Protein AF-0000000084541492 (afdb_homodimer)

Nearest PDB structures (foldseek):
  7vwo-assembly3_I  TM=8.873E-01  e=3.972E-08  Mycobacterium tuberculosis H37Rv
  5k8j-assembly1_B  TM=8.447E-01  e=5.807E-06  Caulobacter vibrioides CB15
  5x3t-assembly1_H  TM=8.579E-01  e=5.807E-06  Mycobacterium tuberculosis H37Rv
  2fe1-assembly1_A-2  TM=6.991E-01  e=6.925E-06  Pyrobaculum aerophilum str. IM2
  5wzf-assembly1_A  TM=7.919E-01  e=4.023E-05  Mycobacterium tuberculosis H37Rv

Solvent-accessible surface area (backbone atoms only — not comparable to full-atom values): 15342 Å² total; per-residue (Å²): 110,39,31,36,54,34,40,68,34,56,52,29,52,69,31,82,86,43,90,55,12,62,47,32,43,52,29,52,50,52,48,57,69,69,68,33,55,45,27,37,40,61,67,36,55,52,53,37,44,18,40,43,25,13,46,51,97,69,76,24,67,48,39,50,42,68,56,42,51,53,51,52,52,51,48,57,71,75,29,48,71,47,76,66,52,60,65,29,57,62,43,23,55,52,47,33,56,76,67,56,45,47,16,79,52,48,58,57,44,42,52,51,18,43,26,59,75,72,68,36,44,32,32,39,27,86,61,41,74,81,47,63,85,43,85,81,47,41,63,36,41,39,75,61,65,77,102,111,38,31,35,51,33,42,69,35,54,52,28,51,71,32,82,87,43,90,54,12,64,47,32,44,52,30,51,51,51,49,57,69,69,68,31,55,43,26,37,41,61,66,35,54,53,54,36,44,19,40,43,24,14,46,53,95,70,76,25,66,48,40,49,40,68,55,43,51,54,50,51,51,51,47,56,71,75,28,49,70,46,76,66,50,61,63,29,56,61,43,23,54,50,48,33,58,75,68,57,45,48,17,78,51,49,59,58,43,41,52,50,19,43,27,60,73,71,69,35,44,32,32,41,27,87,62,40,74,81,47,62,85,43,85,81,47,44,63,36,42,38,76,61,65,76,103

pLDDT: mean 96.7, std 4.57, range [58.12, 98.88]

Foldseek 3Di:
DAEEEALVLLLLCVDPPDPCNVLSVVLLVLVLVVVHAYEYEVLSLVVNLCQQCPCVVVVHVNDDPVVSVVSSVVVVVRHPYDYDDPQLVVQLVVQCVVQVPDDPLSSVSSVVSVCVVVVHAEYEDCCQVSCVSPPRHHYDYSVRSVD/DAEEEALVLLLLCVDPPDPCNVLSVVLLVLVLVVVHAYEYEVLSLVVNLCQQCPCVVVVHVNDDPVVSVVSSVVVVVRHPYDYDDPQLVVQLVVQCVVQVDDDPLSSVSSVVSVCVVVVHAEYEDCCQVSCVSPPRHHYDYSVRSVD

Structure (mmCIF, N/CA/C/O backbone):
data_AF-0000000084541492-model_v1
#
loop_
_entity.id
_entity.type
_entity.pdbx_description
1 polymer 'PIN domain-containing protein'
#
loop_
_atom_site.group_PDB
_atom_site.id
_atom_site.type_symbol
_atom_site.label_atom_id
_atom_site.label_alt_id
_atom_site.label_comp_id
_atom_site.label_asym_id
_atom_site.label_entity_id
_atom_site.label_seq_id
_atom_site.pdbx_PDB_ins_code
_atom_site.Cartn_x
_atom_site.Cartn_y
_atom_site.Cartn_z
_atom_site.occupancy
_atom_site.B_iso_or_equiv
_atom_site.auth_seq_id
_atom_site.auth_comp_id
_atom_site.auth_asym_id
_atom_site.auth_atom_id
_atom_site.pdbx_PDB_model_num
ATOM 1 N N . MET A 1 1 ? 13.609 -23.672 -0.92 1 84.31 1 MET A N 1
ATOM 2 C CA . MET A 1 1 ? 13.695 -22.266 -1.308 1 84.31 1 MET A CA 1
ATOM 3 C C . MET A 1 1 ? 12.344 -21.578 -1.126 1 84.31 1 MET A C 1
ATOM 5 O O . MET A 1 1 ? 11.297 -22.188 -1.345 1 84.31 1 MET A O 1
ATOM 9 N N . SER A 1 2 ? 12.312 -20.375 -0.541 1 92.62 2 SER A N 1
ATOM 10 C CA . SER A 1 2 ? 11.07 -19.656 -0.26 1 92.62 2 SER A CA 1
ATOM 11 C C . SER A 1 2 ? 10.852 -18.516 -1.246 1 92.62 2 SER A C 1
ATOM 13 O O . SER A 1 2 ? 11.789 -17.781 -1.578 1 92.62 2 SER A O 1
ATOM 15 N N . PHE A 1 3 ? 9.625 -18.422 -1.768 1 96.88 3 PHE A N 1
ATOM 16 C CA . PHE A 1 3 ? 9.289 -17.438 -2.799 1 96.88 3 PHE A CA 1
ATOM 17 C C . PHE A 1 3 ? 8.18 -16.516 -2.324 1 96.88 3 PHE A C 1
ATOM 19 O O . PHE A 1 3 ? 7.223 -16.953 -1.684 1 96.88 3 PHE A O 1
ATOM 26 N N . LEU A 1 4 ? 8.352 -15.297 -2.572 1 98.75 4 LEU A N 1
ATOM 27 C CA . LEU A 1 4 ? 7.219 -14.375 -2.615 1 98.75 4 LEU A CA 1
ATOM 28 C C . LEU A 1 4 ? 6.652 -14.281 -4.027 1 98.75 4 LEU A C 1
ATOM 30 O O . LEU A 1 4 ? 7.406 -14.141 -4.996 1 98.75 4 LEU A O 1
ATOM 34 N N . ILE A 1 5 ? 5.359 -14.359 -4.156 1 98.75 5 ILE A N 1
ATOM 35 C CA . ILE A 1 5 ? 4.707 -14.227 -5.453 1 98.75 5 ILE A CA 1
ATOM 36 C C . ILE A 1 5 ? 4.316 -12.773 -5.688 1 98.75 5 ILE A C 1
ATOM 38 O O . ILE A 1 5 ? 3.584 -12.18 -4.891 1 98.75 5 ILE A O 1
ATOM 42 N N . ASP A 1 6 ? 4.801 -12.203 -6.719 1 98.75 6 ASP A N 1
ATOM 43 C CA . ASP A 1 6 ? 4.492 -10.82 -7.07 1 98.75 6 ASP A CA 1
ATOM 44 C C . ASP A 1 6 ? 3.041 -10.688 -7.531 1 98.75 6 ASP A C 1
ATOM 46 O O . ASP A 1 6 ? 2.451 -11.641 -8.039 1 98.75 6 ASP A O 1
ATOM 50 N N . THR A 1 7 ? 2.525 -9.516 -7.406 1 98.75 7 THR A N 1
ATOM 51 C CA . THR A 1 7 ? 1.129 -9.25 -7.734 1 98.75 7 THR A CA 1
ATOM 52 C C . THR A 1 7 ? 0.868 -9.492 -9.219 1 98.75 7 THR A C 1
ATOM 54 O O . THR A 1 7 ? -0.2 -9.984 -9.594 1 98.75 7 THR A O 1
ATOM 57 N N . ASN A 1 8 ? 1.837 -9.148 -10.07 1 98.25 8 ASN A N 1
ATOM 58 C CA . ASN A 1 8 ? 1.623 -9.352 -11.5 1 98.25 8 ASN A CA 1
ATOM 59 C C . ASN A 1 8 ? 1.445 -10.828 -11.836 1 98.25 8 ASN A C 1
ATOM 61 O O . ASN A 1 8 ? 0.698 -11.18 -12.75 1 98.25 8 ASN A O 1
ATOM 65 N N . ILE A 1 9 ? 2.096 -11.766 -11.117 1 98.62 9 ILE A N 1
ATOM 66 C CA . ILE A 1 9 ? 1.916 -13.195 -11.305 1 98.62 9 ILE A CA 1
ATOM 67 C C . ILE A 1 9 ? 0.493 -13.594 -10.922 1 98.62 9 ILE A C 1
ATOM 69 O O . ILE A 1 9 ? -0.159 -14.359 -11.633 1 98.62 9 ILE A O 1
ATOM 73 N N . LEU A 1 10 ? 0.013 -13.078 -9.805 1 98.75 10 LEU A N 1
ATOM 74 C CA . LEU A 1 10 ? -1.341 -13.367 -9.344 1 98.75 10 LEU A CA 1
ATOM 75 C C . LEU A 1 10 ? -2.373 -12.906 -10.367 1 98.75 10 LEU A C 1
ATOM 77 O O . LEU A 1 10 ? -3.314 -13.641 -10.68 1 98.75 10 LEU A O 1
ATOM 81 N N . LEU A 1 11 ? -2.184 -11.719 -10.906 1 98.62 11 LEU A N 1
ATOM 82 C CA . LEU A 1 11 ? -3.117 -11.148 -11.875 1 98.62 11 LEU A CA 1
ATOM 83 C C . LEU A 1 11 ? -3.131 -11.969 -13.156 1 98.62 11 LEU A C 1
ATOM 85 O O . LEU A 1 11 ? -4.199 -12.258 -13.703 1 98.62 11 LEU A O 1
ATOM 89 N N . ARG A 1 12 ? -1.965 -12.391 -13.602 1 98.19 12 ARG A N 1
ATOM 90 C CA . ARG A 1 12 ? -1.879 -13.172 -14.828 1 98.19 12 ARG A CA 1
ATOM 91 C C . ARG A 1 12 ? -2.436 -14.578 -14.617 1 98.19 12 ARG A C 1
ATOM 93 O O . ARG A 1 12 ? -3.016 -15.164 -15.539 1 98.19 12 ARG A O 1
ATOM 100 N N . SER A 1 13 ? -2.301 -15.078 -13.43 1 97.75 13 SER A N 1
ATOM 101 C CA . SER A 1 13 ? -2.83 -16.406 -13.125 1 97.75 13 SER A CA 1
ATOM 102 C C . SER A 1 13 ? -4.352 -16.375 -13.008 1 97.75 13 SER A C 1
ATOM 104 O O . SER A 1 13 ? -5 -17.422 -13.055 1 97.75 13 SER A O 1
ATOM 106 N N . ALA A 1 14 ? -4.93 -15.141 -12.859 1 96.62 14 ALA A N 1
ATOM 107 C CA . ALA A 1 14 ? -6.371 -14.992 -12.672 1 96.62 14 ALA A CA 1
ATOM 108 C C . ALA A 1 14 ? -7.055 -14.578 -13.969 1 96.62 14 ALA A C 1
ATOM 110 O O . ALA A 1 14 ? -8.281 -14.43 -14.016 1 96.62 14 ALA A O 1
ATOM 111 N N . ASP A 1 15 ? -6.324 -14.336 -14.977 1 96.12 15 ASP A N 1
ATOM 112 C CA . ASP A 1 15 ? -6.84 -13.906 -16.266 1 96.12 15 ASP A CA 1
ATOM 113 C C . ASP A 1 15 ? -6.484 -14.906 -17.359 1 96.12 15 ASP A C 1
ATOM 115 O O . ASP A 1 15 ? -5.52 -14.711 -18.109 1 96.12 15 ASP A O 1
ATOM 119 N N . ALA A 1 16 ? -7.289 -15.898 -17.609 1 94.88 16 ALA A N 1
ATOM 120 C CA . ALA A 1 16 ? -7.031 -17.016 -18.5 1 94.88 16 ALA A CA 1
ATOM 121 C C . ALA A 1 16 ? -6.848 -16.547 -19.938 1 94.88 16 ALA A C 1
ATOM 123 O O . ALA A 1 16 ? -6.25 -17.25 -20.766 1 94.88 16 ALA A O 1
ATOM 124 N N . ASN A 1 17 ? -7.324 -15.383 -20.266 1 94.75 17 ASN A N 1
ATOM 125 C CA . ASN A 1 17 ? -7.246 -14.883 -21.625 1 94.75 17 ASN A CA 1
ATOM 126 C C . ASN A 1 17 ? -5.938 -14.141 -21.891 1 94.75 17 ASN A C 1
ATOM 128 O O . ASN A 1 17 ? -5.633 -13.789 -23.031 1 94.75 17 ASN A O 1
ATOM 132 N N . HIS A 1 18 ? -5.223 -13.961 -20.875 1 95.75 18 HIS A N 1
ATOM 133 C CA . HIS A 1 18 ? -3.971 -13.227 -21.047 1 95.75 18 HIS A CA 1
ATOM 134 C C . HIS A 1 18 ? -2.871 -14.133 -21.594 1 95.75 18 HIS A C 1
ATOM 136 O O . HIS A 1 18 ? -2.781 -15.305 -21.203 1 95.75 18 HIS A O 1
ATOM 142 N N . SER A 1 19 ? -2.008 -13.609 -22.391 1 96.69 19 SER A N 1
ATOM 143 C CA . SER A 1 19 ? -0.957 -14.375 -23.047 1 96.69 19 SER A CA 1
ATOM 144 C C . SER A 1 19 ? 0.037 -14.93 -22.031 1 96.69 19 SER A C 1
ATOM 146 O O . SER A 1 19 ? 0.691 -15.945 -22.281 1 96.69 19 SER A O 1
ATOM 148 N N . MET A 1 20 ? 0.113 -14.305 -20.859 1 96.94 20 MET A N 1
ATOM 149 C CA . MET A 1 20 ? 1.093 -14.703 -19.859 1 96.94 20 MET A CA 1
ATOM 150 C C . MET A 1 20 ? 0.469 -15.641 -18.828 1 96.94 20 MET A C 1
ATOM 152 O O . MET A 1 20 ? 1.115 -16.016 -17.844 1 96.94 20 MET A O 1
ATOM 156 N N . TYR A 1 21 ? -0.758 -16.016 -19.047 1 97.94 21 TYR A N 1
ATOM 157 C CA . TYR A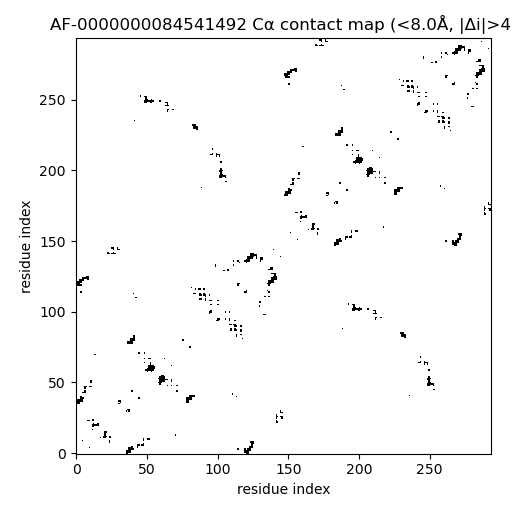 1 21 ? -1.49 -16.859 -18.125 1 97.94 21 TYR A CA 1
ATOM 158 C C . TYR A 1 21 ? -0.784 -18.203 -17.953 1 97.94 21 TYR A C 1
ATOM 160 O O . TYR A 1 21 ? -0.481 -18.609 -16.828 1 97.94 21 TYR A O 1
ATOM 168 N N . ALA A 1 22 ? -0.452 -18.844 -18.984 1 97.44 22 ALA A N 1
ATOM 169 C CA . ALA A 1 22 ? 0.126 -20.188 -18.953 1 97.44 22 ALA A CA 1
ATOM 170 C C . ALA A 1 22 ? 1.462 -20.188 -18.203 1 97.44 22 ALA A C 1
ATOM 172 O O . ALA A 1 22 ? 1.736 -21.078 -17.406 1 97.44 22 ALA A O 1
ATOM 173 N N . ASP A 1 23 ? 2.262 -19.203 -18.484 1 97.5 23 ASP A N 1
ATOM 174 C CA . ASP A 1 23 ? 3.559 -19.109 -17.828 1 97.5 23 ASP A CA 1
ATOM 175 C C . ASP A 1 23 ? 3.391 -18.891 -16.312 1 97.5 23 ASP A C 1
ATOM 177 O O . ASP A 1 23 ? 4.094 -19.5 -15.516 1 97.5 23 ASP A O 1
ATOM 181 N N . ALA A 1 24 ? 2.504 -18.016 -15.93 1 98.06 24 ALA A N 1
ATOM 182 C CA . ALA A 1 24 ? 2.262 -17.719 -14.523 1 98.06 24 ALA A CA 1
ATOM 183 C C . ALA A 1 24 ? 1.769 -18.953 -13.773 1 98.06 24 ALA A C 1
ATOM 185 O O . ALA A 1 24 ? 2.303 -19.312 -12.727 1 98.06 24 ALA A O 1
ATOM 186 N N . VAL A 1 25 ? 0.818 -19.641 -14.344 1 97.56 25 VAL A N 1
ATOM 187 C CA . VAL A 1 25 ? 0.196 -20.797 -13.711 1 97.56 25 VAL A CA 1
ATOM 188 C C . VAL A 1 25 ? 1.202 -21.938 -13.625 1 97.56 25 VAL A C 1
ATOM 190 O O . VAL A 1 25 ? 1.345 -22.578 -12.578 1 97.56 25 VAL A O 1
ATOM 193 N N . THR A 1 26 ? 1.877 -22.188 -14.695 1 97.38 26 THR A N 1
ATOM 194 C CA . THR A 1 26 ? 2.844 -23.281 -14.727 1 97.38 26 THR A CA 1
ATOM 195 C C . THR A 1 26 ? 3.943 -23.047 -13.695 1 97.38 26 THR A C 1
ATOM 197 O O . THR A 1 26 ? 4.273 -23.953 -12.922 1 97.38 26 THR A O 1
ATOM 200 N N . ALA A 1 27 ? 4.5 -21.859 -13.656 1 97.38 27 ALA A N 1
ATOM 201 C CA . ALA A 1 27 ? 5.582 -21.547 -12.719 1 97.38 27 ALA A CA 1
ATOM 202 C C . ALA A 1 27 ? 5.117 -21.703 -11.273 1 97.38 27 ALA A C 1
ATOM 204 O O . ALA A 1 27 ? 5.824 -22.281 -10.445 1 97.38 27 ALA A O 1
ATOM 205 N N . THR A 1 28 ? 3.945 -21.172 -10.969 1 96.88 28 THR A N 1
ATOM 206 C CA . THR A 1 28 ? 3.441 -21.266 -9.602 1 96.88 28 THR A CA 1
ATOM 207 C C . THR A 1 28 ? 3.18 -22.719 -9.219 1 96.88 28 THR A C 1
ATOM 209 O O . THR A 1 28 ? 3.477 -23.125 -8.094 1 96.88 28 THR A O 1
ATOM 212 N N . ASN A 1 29 ? 2.641 -23.5 -10.141 1 96.19 29 ASN A N 1
ATOM 213 C CA . ASN A 1 29 ? 2.395 -24.922 -9.875 1 96.19 29 ASN A CA 1
ATOM 214 C C . ASN A 1 29 ? 3.691 -25.672 -9.586 1 96.19 29 ASN A C 1
ATOM 216 O O . ASN A 1 29 ? 3.736 -26.516 -8.68 1 96.19 29 ASN A O 1
ATOM 220 N N . ILE A 1 30 ? 4.648 -25.375 -10.352 1 96.5 30 ILE A N 1
ATOM 221 C CA . ILE A 1 30 ? 5.941 -26.031 -10.156 1 96.5 30 ILE A CA 1
ATOM 222 C C . ILE A 1 30 ? 6.484 -25.688 -8.773 1 96.5 30 ILE A C 1
ATOM 224 O O . ILE A 1 30 ? 6.93 -26.578 -8.039 1 96.5 30 ILE A O 1
ATOM 228 N N . LEU A 1 31 ? 6.473 -24.422 -8.43 1 96.19 31 LEU A N 1
ATOM 229 C CA . LEU A 1 31 ? 6.988 -24 -7.137 1 96.19 31 LEU A CA 1
ATOM 230 C C . LEU A 1 31 ? 6.215 -24.656 -6 1 96.19 31 LEU A C 1
ATOM 232 O O . LEU A 1 31 ? 6.809 -25.109 -5.02 1 96.19 31 LEU A O 1
ATOM 236 N N . LEU A 1 32 ? 4.934 -24.688 -6.133 1 94.75 32 LEU A N 1
ATOM 237 C CA . LEU A 1 32 ? 4.086 -25.297 -5.113 1 94.75 32 LEU A CA 1
ATOM 238 C C . LEU A 1 32 ? 4.391 -26.781 -4.965 1 94.75 32 LEU A C 1
ATOM 240 O O . LEU A 1 32 ? 4.355 -27.328 -3.855 1 94.75 32 LEU A O 1
ATOM 244 N N . ALA A 1 33 ? 4.727 -27.422 -6.016 1 94.06 33 ALA A N 1
ATOM 245 C CA . ALA A 1 33 ? 5.008 -28.859 -6.016 1 94.06 33 ALA A CA 1
ATOM 246 C C . ALA A 1 33 ? 6.375 -29.141 -5.398 1 94.06 33 ALA A C 1
ATOM 248 O O . ALA A 1 33 ? 6.605 -30.234 -4.879 1 94.06 33 ALA A O 1
ATOM 249 N N . GLN A 1 34 ? 7.254 -28.25 -5.449 1 90.56 34 GLN A N 1
ATOM 250 C CA . GLN A 1 34 ? 8.617 -28.438 -4.953 1 90.56 34 GLN A CA 1
ATOM 251 C C . GLN A 1 34 ? 8.656 -28.375 -3.43 1 90.56 34 GLN A C 1
ATOM 253 O O . GLN A 1 34 ? 9.664 -28.75 -2.818 1 90.56 34 GLN A O 1
ATOM 258 N N . GLY A 1 35 ? 7.59 -28.047 -2.775 1 80.19 35 GLY A N 1
ATOM 259 C CA . GLY A 1 35 ? 7.473 -28.141 -1.328 1 80.19 35 GLY A CA 1
ATOM 260 C C . GLY A 1 35 ? 8 -26.906 -0.613 1 80.19 35 GLY A C 1
ATOM 261 O O . GLY A 1 35 ? 7.914 -26.812 0.613 1 80.19 35 GLY A O 1
ATOM 262 N N . GLY A 1 36 ? 8.656 -25.969 -1.267 1 80.12 36 GLY A N 1
ATOM 263 C CA . GLY A 1 36 ? 9.086 -24.766 -0.58 1 80.12 36 GLY A CA 1
ATOM 264 C C . GLY A 1 36 ? 7.941 -23.812 -0.29 1 80.12 36 GLY A C 1
ATOM 265 O O . GLY A 1 36 ? 6.824 -24.016 -0.764 1 80.12 36 GLY A O 1
ATOM 266 N N . ASP A 1 37 ? 8.18 -22.859 0.657 1 91.19 37 ASP A N 1
ATOM 267 C CA . ASP A 1 37 ? 7.168 -21.875 0.988 1 91.19 37 ASP A CA 1
ATOM 268 C C . ASP A 1 37 ? 6.93 -20.922 -0.183 1 91.19 37 ASP A C 1
ATOM 270 O O . ASP A 1 37 ? 7.855 -20.25 -0.64 1 91.19 37 ASP A O 1
ATOM 274 N N . VAL A 1 38 ? 5.766 -20.953 -0.703 1 97.5 38 VAL A N 1
ATOM 275 C CA . VAL A 1 38 ? 5.305 -20 -1.697 1 97.5 38 VAL A CA 1
ATOM 276 C C . VAL A 1 38 ? 4.328 -19.016 -1.052 1 97.5 38 VAL A C 1
ATOM 278 O O . VAL A 1 38 ? 3.219 -19.391 -0.672 1 97.5 38 VAL A O 1
ATOM 281 N N . CYS A 1 39 ? 4.797 -17.781 -0.931 1 98.62 39 CYS A N 1
ATOM 282 C CA . CYS A 1 39 ? 4.152 -16.875 0.015 1 98.62 39 CYS A CA 1
ATOM 283 C C . CYS A 1 39 ? 3.588 -15.656 -0.697 1 98.62 39 CYS A C 1
ATOM 285 O O . CYS A 1 39 ? 4.016 -15.328 -1.804 1 98.62 39 CYS A O 1
ATOM 287 N N . ILE A 1 40 ? 2.609 -15.078 -0.145 1 98.62 40 ILE A N 1
ATOM 288 C CA . ILE A 1 40 ? 2.102 -13.742 -0.426 1 98.62 40 ILE A CA 1
ATOM 289 C C . ILE A 1 40 ? 2.014 -12.938 0.871 1 98.62 40 ILE A C 1
ATOM 291 O O . ILE A 1 40 ? 2.09 -13.508 1.964 1 98.62 40 ILE A O 1
ATOM 295 N N . ILE A 1 41 ? 1.918 -11.695 0.758 1 98.5 41 ILE A N 1
ATOM 296 C CA . ILE A 1 41 ? 1.689 -10.805 1.892 1 98.5 41 ILE A CA 1
ATOM 297 C C . ILE A 1 41 ? 0.481 -9.914 1.613 1 98.5 41 ILE A C 1
ATOM 299 O O . ILE A 1 41 ? -0.003 -9.852 0.481 1 98.5 41 ILE A O 1
ATOM 303 N N . PRO A 1 42 ? -0.071 -9.203 2.574 1 98.56 42 PRO A N 1
ATOM 304 C CA . PRO A 1 42 ? -1.277 -8.391 2.395 1 98.56 42 PRO A CA 1
ATOM 305 C C . PRO A 1 42 ? -1.148 -7.395 1.249 1 98.56 42 PRO A C 1
ATOM 307 O O . PRO A 1 42 ? -2.109 -7.168 0.509 1 98.56 42 PRO A O 1
ATOM 310 N N . GLN A 1 43 ? 0.048 -6.848 1.048 1 98.5 43 GLN A N 1
ATOM 311 C CA . GLN A 1 43 ? 0.261 -5.891 -0.033 1 98.5 43 GLN A CA 1
ATOM 312 C C . GLN A 1 43 ? -0.107 -6.496 -1.384 1 98.5 43 GLN A C 1
ATOM 314 O O . GLN A 1 43 ? -0.712 -5.828 -2.225 1 98.5 43 GLN A O 1
ATOM 319 N N . ASN A 1 44 ? 0.245 -7.738 -1.631 1 98.75 44 ASN A N 1
ATOM 320 C CA . ASN A 1 44 ? -0.071 -8.406 -2.891 1 98.75 44 ASN A CA 1
ATOM 321 C C . ASN A 1 44 ? -1.576 -8.461 -3.131 1 98.75 44 ASN A C 1
ATOM 323 O O . ASN A 1 44 ? -2.043 -8.211 -4.242 1 98.75 44 ASN A O 1
ATOM 327 N N . LEU A 1 45 ? -2.305 -8.805 -2.051 1 98.75 45 LEU A N 1
ATOM 328 C CA . LEU A 1 45 ? -3.744 -9.008 -2.174 1 98.75 45 LEU A CA 1
ATOM 329 C C . LEU A 1 45 ? -4.465 -7.672 -2.348 1 98.75 45 LEU A C 1
ATOM 331 O O . LEU A 1 45 ? -5.453 -7.59 -3.078 1 98.75 45 LEU A O 1
ATOM 335 N N . ILE A 1 46 ? -3.953 -6.629 -1.729 1 98.81 46 ILE A N 1
ATOM 336 C CA . ILE A 1 46 ? -4.527 -5.297 -1.878 1 98.81 46 ILE A CA 1
ATOM 337 C C . ILE A 1 46 ? -4.293 -4.789 -3.299 1 98.81 46 ILE A C 1
ATOM 339 O O . ILE A 1 46 ? -5.219 -4.301 -3.951 1 98.81 46 ILE A O 1
ATOM 343 N N . GLU A 1 47 ? -3.076 -4.938 -3.768 1 98.69 47 GLU A N 1
ATOM 344 C CA . GLU A 1 47 ? -2.76 -4.555 -5.141 1 98.69 47 GLU A CA 1
ATOM 345 C C . GLU A 1 47 ? -3.559 -5.383 -6.141 1 98.69 47 GLU A C 1
ATOM 347 O O . GLU A 1 47 ? -4.02 -4.859 -7.156 1 98.69 47 GLU A O 1
ATOM 352 N N . PHE A 1 48 ? -3.693 -6.664 -5.875 1 98.88 48 PHE A N 1
ATOM 353 C CA . PHE A 1 48 ? -4.484 -7.551 -6.719 1 98.88 48 PHE A CA 1
ATOM 354 C C . PHE A 1 48 ? -5.93 -7.074 -6.801 1 98.88 48 PHE A C 1
ATOM 356 O O . PHE A 1 48 ? -6.488 -6.945 -7.891 1 98.88 48 PHE A O 1
ATOM 363 N N . TRP A 1 49 ? -6.531 -6.785 -5.633 1 98.88 49 TRP A N 1
ATOM 364 C CA . TRP A 1 49 ? -7.914 -6.316 -5.578 1 98.88 49 TRP A CA 1
ATOM 365 C C . TRP A 1 49 ? -8.094 -5.047 -6.406 1 98.88 49 TRP A C 1
ATOM 367 O O . TRP A 1 49 ? -9.07 -4.91 -7.141 1 98.88 49 TRP A O 1
ATOM 377 N N . ASN A 1 50 ? -7.141 -4.16 -6.297 1 98.81 50 ASN A N 1
ATOM 378 C CA . ASN A 1 50 ? -7.164 -2.904 -7.039 1 98.81 50 ASN A CA 1
ATOM 379 C C . ASN A 1 50 ? -7.27 -3.143 -8.547 1 98.81 50 ASN A C 1
ATOM 381 O O . ASN A 1 50 ? -8.242 -2.723 -9.18 1 98.81 50 ASN A O 1
ATOM 385 N N . VAL A 1 51 ? -6.348 -3.873 -9.062 1 98.62 51 VAL A N 1
ATOM 386 C CA . VAL A 1 51 ? -6.27 -4.059 -10.508 1 98.62 51 VAL A CA 1
ATOM 387 C C . VAL A 1 51 ? -7.398 -4.977 -10.969 1 98.62 51 VAL A C 1
ATOM 389 O O . VAL A 1 51 ? -7.992 -4.754 -12.031 1 98.62 51 VAL A O 1
ATOM 392 N N . TYR A 1 52 ? -7.691 -6.004 -10.203 1 98.69 52 TYR A N 1
ATOM 393 C CA . TYR A 1 52 ? -8.688 -7.016 -10.531 1 98.69 52 TYR A CA 1
ATOM 394 C C . TYR A 1 52 ? -10.07 -6.391 -10.672 1 98.69 52 TYR A C 1
ATOM 396 O O . TYR A 1 52 ? -10.867 -6.801 -11.516 1 98.69 52 TYR A O 1
ATOM 404 N N . THR A 1 53 ? -10.391 -5.324 -9.875 1 98.75 53 THR A N 1
ATOM 405 C CA . THR A 1 53 ? -11.719 -4.723 -9.867 1 98.75 53 THR A CA 1
ATOM 406 C C . THR A 1 53 ? -11.727 -3.416 -10.656 1 98.75 53 THR A C 1
ATOM 408 O O . THR A 1 53 ? -12.789 -2.867 -10.945 1 98.75 53 THR A O 1
ATOM 411 N N . ARG A 1 54 ? -10.539 -2.865 -10.898 1 98.38 54 ARG A N 1
ATOM 412 C CA . ARG A 1 54 ? -10.43 -1.647 -11.695 1 98.38 54 ARG A CA 1
ATOM 413 C C . ARG A 1 54 ? -11.055 -1.837 -13.078 1 98.38 54 ARG A C 1
ATOM 415 O O . ARG A 1 54 ? -10.867 -2.881 -13.711 1 98.38 54 ARG A O 1
ATOM 422 N N . PRO A 1 55 ? -11.773 -0.83 -13.555 1 96.88 55 PRO A N 1
ATOM 423 C CA . PRO A 1 55 ? -12.422 -0.965 -14.859 1 96.88 55 PRO A CA 1
ATOM 424 C C . PRO A 1 55 ? -11.43 -1.255 -15.984 1 96.88 55 PRO A C 1
ATOM 426 O O . PRO A 1 55 ? -10.305 -0.756 -15.961 1 96.88 55 PRO A O 1
ATOM 429 N N . VAL A 1 56 ? -11.875 -1.905 -16.953 1 95.19 56 VAL A N 1
ATOM 430 C CA . VAL A 1 56 ? -11.055 -2.305 -18.094 1 95.19 56 VAL A CA 1
ATOM 431 C C . VAL A 1 56 ? -10.523 -1.063 -18.812 1 95.19 56 VAL A C 1
ATOM 433 O O . VAL A 1 56 ? -9.359 -1.027 -19.219 1 95.19 56 VAL A O 1
ATOM 436 N N . ASP A 1 57 ? -11.305 -0.005 -18.984 1 95.81 57 ASP A N 1
ATOM 437 C CA . ASP A 1 57 ? -10.914 1.215 -19.688 1 95.81 57 ASP A CA 1
ATOM 438 C C . ASP A 1 57 ? -9.898 2.014 -18.875 1 95.81 57 ASP A C 1
ATOM 440 O O . ASP A 1 57 ? -9.336 2.992 -19.359 1 95.81 57 ASP A O 1
ATOM 444 N N . LYS A 1 58 ? -9.664 1.539 -17.625 1 95.69 58 LYS A N 1
ATOM 445 C CA . LYS A 1 58 ? -8.633 2.123 -16.781 1 95.69 58 LYS A CA 1
ATOM 446 C C . LYS A 1 58 ? -7.527 1.115 -16.484 1 95.69 58 LYS A C 1
ATOM 448 O O . LYS A 1 58 ? -6.984 1.081 -15.383 1 95.69 58 LYS A O 1
ATOM 453 N N . ASN A 1 59 ? -7.422 0.228 -17.344 1 93.88 59 ASN A N 1
ATOM 454 C CA . ASN A 1 59 ? -6.336 -0.744 -17.344 1 93.88 59 ASN A CA 1
ATOM 455 C C . ASN A 1 59 ? -6.512 -1.78 -16.234 1 93.88 59 ASN A C 1
ATOM 457 O O . ASN A 1 59 ? -5.531 -2.232 -15.641 1 93.88 59 ASN A O 1
ATOM 461 N N . GLY A 1 60 ? -7.754 -2.049 -15.914 1 97 60 GLY A N 1
ATOM 462 C CA . GLY A 1 60 ? -8.055 -3.119 -14.977 1 97 60 GLY A CA 1
ATOM 463 C C . GLY A 1 60 ? -8.703 -4.324 -15.625 1 97 60 GLY A C 1
ATOM 464 O O . GLY A 1 60 ? -8.633 -4.488 -16.844 1 97 60 GLY A O 1
ATOM 465 N N . LEU A 1 61 ? -9.188 -5.305 -14.781 1 97.5 61 LEU A N 1
ATOM 466 C CA . LEU A 1 61 ? -9.82 -6.516 -15.289 1 97.5 61 LEU A CA 1
ATOM 467 C C . LEU A 1 61 ? -11.344 -6.418 -15.188 1 97.5 61 LEU A C 1
ATOM 469 O O . LEU A 1 61 ? -12.055 -7.266 -15.727 1 97.5 61 LEU A O 1
ATOM 473 N N . GLY A 1 62 ? -11.875 -5.484 -14.438 1 97.69 62 GLY A N 1
ATOM 474 C CA . GLY A 1 62 ? -13.281 -5.113 -14.469 1 97.69 62 GLY A CA 1
ATOM 475 C C . GLY A 1 62 ? -14.172 -6.055 -13.68 1 97.69 62 GLY A C 1
ATOM 476 O O . GLY A 1 62 ? -15.391 -6.055 -13.844 1 97.69 62 GLY A O 1
ATOM 477 N N . HIS A 1 63 ? -13.586 -6.867 -12.789 1 98.31 63 HIS A N 1
ATOM 478 C CA . HIS A 1 63 ? -14.383 -7.812 -12.008 1 98.31 63 HIS A CA 1
ATOM 479 C C . HIS A 1 63 ? -15.047 -7.121 -10.828 1 98.31 63 HIS A C 1
ATOM 481 O O . HIS A 1 63 ? -14.672 -6.008 -10.461 1 98.31 63 HIS A O 1
ATOM 487 N N . THR A 1 64 ? -16.047 -7.742 -10.32 1 98.31 64 THR A N 1
ATOM 488 C CA . THR A 1 64 ? -16.797 -7.199 -9.188 1 98.31 64 THR A CA 1
ATOM 489 C C . THR A 1 64 ? -16.078 -7.492 -7.875 1 98.31 64 THR A C 1
ATOM 491 O O . THR A 1 64 ? -15.211 -8.367 -7.812 1 98.31 64 THR A O 1
ATOM 494 N N . PRO A 1 65 ? -16.422 -6.785 -6.836 1 98.31 65 PRO A N 1
ATOM 495 C CA . PRO A 1 65 ? -15.859 -7.07 -5.512 1 98.31 65 PRO A CA 1
ATOM 496 C C . PRO A 1 65 ? -16.141 -8.5 -5.047 1 98.31 65 PRO A C 1
ATOM 498 O O . PRO A 1 65 ? -15.281 -9.125 -4.422 1 98.31 65 PRO A O 1
ATOM 501 N N . THR A 1 66 ? -17.25 -9.031 -5.34 1 98.38 66 THR A N 1
ATOM 502 C CA . THR A 1 66 ? -17.594 -10.406 -4.969 1 98.38 66 THR A CA 1
ATOM 503 C C . THR A 1 66 ? -16.656 -11.398 -5.664 1 98.38 66 THR A C 1
ATOM 505 O O . THR A 1 66 ? -16.188 -12.344 -5.047 1 98.38 66 THR A O 1
ATOM 508 N N . GLU A 1 67 ? -16.469 -11.156 -6.906 1 98.56 67 GLU A N 1
ATOM 509 C CA . GLU A 1 67 ? -15.531 -12 -7.645 1 98.56 67 GLU A CA 1
ATOM 510 C C . GLU A 1 67 ? -14.117 -11.867 -7.09 1 98.56 67 GLU A C 1
ATOM 512 O O . GLU A 1 67 ? -13.383 -12.852 -7.012 1 98.56 67 GLU A O 1
ATOM 517 N N . ALA A 1 68 ? -13.766 -10.648 -6.777 1 98.69 68 ALA A N 1
ATOM 518 C CA . ALA A 1 68 ? -12.453 -10.406 -6.184 1 98.69 68 ALA A CA 1
ATOM 519 C C . ALA A 1 68 ? -12.297 -11.164 -4.867 1 98.69 68 ALA A C 1
ATOM 521 O O . ALA A 1 68 ? -11.25 -11.758 -4.605 1 98.69 68 ALA A O 1
ATOM 522 N N . ALA A 1 69 ? -13.297 -11.133 -4.043 1 98.44 69 ALA A N 1
ATOM 523 C CA . ALA A 1 69 ? -13.273 -11.836 -2.764 1 98.44 69 ALA A CA 1
ATOM 524 C C . ALA A 1 69 ? -13.07 -13.336 -2.967 1 98.44 69 ALA A C 1
ATOM 526 O O . ALA A 1 69 ? -12.289 -13.969 -2.246 1 98.44 69 ALA A O 1
ATOM 527 N N . ALA A 1 70 ? -13.758 -13.898 -3.922 1 98.44 70 ALA A N 1
ATOM 528 C CA . ALA A 1 70 ? -13.625 -15.32 -4.234 1 98.44 70 ALA A CA 1
ATOM 529 C C . ALA A 1 70 ? -12.203 -15.648 -4.691 1 98.44 70 ALA A C 1
ATOM 531 O O . ALA A 1 70 ? -11.625 -16.641 -4.266 1 98.44 70 ALA A O 1
ATOM 532 N N . GLU A 1 71 ? -11.703 -14.781 -5.543 1 98.5 71 GLU A N 1
ATOM 533 C CA . GLU A 1 71 ? -10.367 -15.023 -6.062 1 98.5 71 GLU A CA 1
ATOM 534 C C . GLU A 1 71 ? -9.312 -14.859 -4.973 1 98.5 71 GLU A C 1
ATOM 536 O O . GLU A 1 71 ? -8.359 -15.633 -4.898 1 98.5 71 GLU A O 1
ATOM 541 N N . VAL A 1 72 ? -9.445 -13.836 -4.141 1 98.56 72 VAL A N 1
ATOM 542 C CA . VAL A 1 72 ? -8.531 -13.617 -3.021 1 98.56 72 VAL A CA 1
ATOM 543 C C . VAL A 1 72 ? -8.555 -14.828 -2.09 1 98.56 72 VAL A C 1
ATOM 545 O O . VAL A 1 72 ? -7.504 -15.281 -1.629 1 98.56 72 VAL A O 1
ATOM 548 N N . ASN A 1 73 ? -9.703 -15.344 -1.811 1 98.25 73 ASN A N 1
ATOM 549 C CA . ASN A 1 73 ? -9.828 -16.531 -0.98 1 98.25 73 ASN A CA 1
ATOM 550 C C . ASN A 1 73 ? -9.133 -17.734 -1.619 1 98.25 73 ASN A C 1
ATOM 552 O O . ASN A 1 73 ? -8.477 -18.516 -0.929 1 98.25 73 ASN A O 1
ATOM 556 N N . ARG A 1 74 ? -9.328 -17.875 -2.877 1 98.25 74 ARG A N 1
ATOM 557 C CA . ARG A 1 74 ? -8.641 -18.953 -3.6 1 98.25 74 ARG A CA 1
ATOM 558 C C . ARG A 1 74 ? -7.129 -18.812 -3.469 1 98.25 74 ARG A C 1
ATOM 560 O O . ARG A 1 74 ? -6.434 -19.781 -3.188 1 98.25 74 ARG A O 1
ATOM 567 N N . LEU A 1 75 ? -6.617 -17.625 -3.65 1 98.31 75 LEU A N 1
ATOM 568 C CA . LEU A 1 75 ? -5.184 -17.375 -3.557 1 98.31 75 LEU A CA 1
ATOM 569 C C . LEU A 1 75 ? -4.664 -17.688 -2.156 1 98.31 75 LEU A C 1
ATOM 571 O O . LEU A 1 75 ? -3.59 -18.266 -2.006 1 98.31 75 LEU A O 1
ATOM 575 N N . LYS A 1 76 ? -5.434 -17.266 -1.14 1 98.12 76 LYS A N 1
ATOM 576 C CA . LYS A 1 76 ? -5.043 -17.531 0.242 1 98.12 76 LYS A CA 1
ATOM 577 C C . LYS A 1 76 ? -5.02 -19.031 0.527 1 98.12 76 LYS A C 1
ATOM 579 O O . LYS A 1 76 ? -4.344 -19.484 1.454 1 98.12 76 LYS A O 1
ATOM 584 N N . GLY A 1 77 ? -5.766 -19.797 -0.233 1 97.25 77 GLY A N 1
ATOM 585 C CA . GLY A 1 77 ? -5.742 -21.25 -0.126 1 97.25 77 GLY A CA 1
ATOM 586 C C . GLY A 1 77 ? -4.539 -21.875 -0.802 1 97.25 77 GLY A C 1
ATOM 587 O O . GLY A 1 77 ? -4.117 -22.969 -0.432 1 97.25 77 GLY A O 1
ATOM 588 N N . LEU A 1 78 ? -3.992 -21.219 -1.751 1 96.25 78 LEU A N 1
ATOM 589 C CA . LEU A 1 78 ? -2.898 -21.75 -2.555 1 96.25 78 LEU A CA 1
ATOM 590 C C . LEU A 1 78 ? -1.548 -21.359 -1.971 1 96.25 78 LEU A C 1
ATOM 592 O O . LEU A 1 78 ? -0.587 -22.125 -2.035 1 96.25 78 LEU A O 1
ATOM 596 N N . PHE A 1 79 ? -1.47 -20.125 -1.472 1 97.81 79 PHE A N 1
ATOM 597 C CA . PHE A 1 79 ? -0.205 -19.562 -1.009 1 97.81 79 PHE A CA 1
ATOM 598 C C . PHE A 1 79 ? -0.248 -19.297 0.49 1 97.81 79 PHE A C 1
ATOM 600 O O . PHE A 1 79 ? -1.317 -19.047 1.05 1 97.81 79 PHE A O 1
ATOM 607 N N . LEU A 1 80 ? 0.845 -19.328 1.096 1 97.56 80 LEU A N 1
ATOM 608 C CA . LEU A 1 80 ? 0.948 -18.953 2.506 1 97.56 80 LEU A CA 1
ATOM 609 C C . LEU A 1 80 ? 0.911 -17.438 2.68 1 97.56 80 LEU A C 1
ATOM 611 O O . LEU A 1 80 ? 1.789 -16.734 2.18 1 97.56 80 LEU A O 1
ATOM 615 N N . LEU A 1 81 ? -0.068 -16.922 3.354 1 98.06 81 LEU A N 1
ATOM 616 C CA . LEU A 1 81 ? -0.171 -15.5 3.635 1 98.06 81 LEU A CA 1
ATOM 617 C C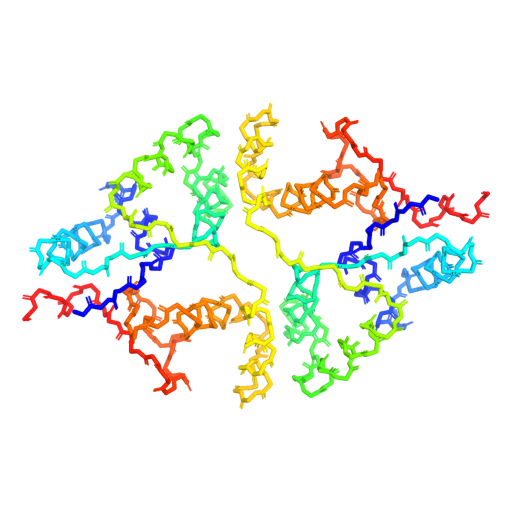 . LEU A 1 81 ? 0.631 -15.133 4.879 1 98.06 81 LEU A C 1
ATOM 619 O O . LEU A 1 81 ? 0.273 -15.523 5.992 1 98.06 81 LEU A O 1
ATOM 623 N N . LEU A 1 82 ? 1.688 -14.453 4.703 1 97.88 82 LEU A N 1
ATOM 624 C CA . LEU A 1 82 ? 2.49 -13.969 5.82 1 97.88 82 LEU A CA 1
ATOM 625 C C . LEU A 1 82 ? 1.967 -12.625 6.328 1 97.88 82 LEU A C 1
ATOM 627 O O . LEU A 1 82 ? 1.552 -11.781 5.535 1 97.88 82 LEU A O 1
ATOM 631 N N . PRO A 1 83 ? 1.995 -12.43 7.582 1 96.12 83 PRO A N 1
ATOM 632 C CA . PRO A 1 83 ? 1.396 -11.219 8.164 1 96.12 83 PRO A CA 1
ATOM 633 C C . PRO A 1 83 ? 2.266 -9.984 7.973 1 96.12 83 PRO A C 1
ATOM 635 O O . PRO A 1 83 ? 3.475 -10.094 7.762 1 96.12 83 PRO A O 1
ATOM 638 N N . ASP A 1 84 ? 1.579 -8.844 8.031 1 95.25 84 ASP A N 1
ATOM 639 C CA . ASP A 1 84 ? 2.33 -7.598 8.172 1 95.25 84 ASP A CA 1
ATOM 640 C C . ASP A 1 84 ? 3.006 -7.516 9.539 1 95.25 84 ASP A C 1
ATOM 642 O O . ASP A 1 84 ? 2.441 -7.957 10.539 1 95.25 84 ASP A O 1
ATOM 646 N N . ARG A 1 85 ? 4.199 -7.121 9.539 1 93.38 85 ARG A N 1
ATOM 647 C CA . ARG A 1 85 ? 4.953 -6.926 10.773 1 93.38 85 ARG A CA 1
ATOM 648 C C . ARG A 1 85 ? 5.398 -5.473 10.922 1 93.38 85 ARG A C 1
ATOM 650 O O . ARG A 1 85 ? 5.574 -4.77 9.922 1 93.38 85 ARG A O 1
ATOM 657 N N . LEU A 1 86 ? 5.578 -5.137 12.172 1 92.5 86 LEU A N 1
ATOM 658 C CA . LEU A 1 86 ? 5.973 -3.768 12.492 1 92.5 86 LEU A CA 1
ATOM 659 C C . LEU A 1 86 ? 7.316 -3.43 11.859 1 92.5 86 LEU A C 1
ATOM 661 O O . LEU A 1 86 ? 7.516 -2.312 11.375 1 92.5 86 LEU A O 1
ATOM 665 N N . ALA A 1 87 ? 8.195 -4.352 11.805 1 96.94 87 ALA A N 1
ATOM 666 C CA . ALA A 1 87 ? 9.57 -4.129 11.375 1 96.94 87 ALA A CA 1
ATOM 667 C C . ALA A 1 87 ? 9.641 -3.887 9.867 1 96.94 87 ALA A C 1
ATOM 669 O O . ALA A 1 87 ? 10.648 -3.4 9.352 1 96.94 87 ALA A O 1
ATOM 670 N N . ILE A 1 88 ? 8.562 -4.172 9.156 1 98.19 88 ILE A N 1
ATOM 671 C CA . ILE A 1 88 ? 8.578 -4.051 7.699 1 98.19 88 ILE A CA 1
ATOM 672 C C . ILE A 1 88 ? 8.75 -2.586 7.309 1 98.19 88 ILE A C 1
ATOM 674 O O . ILE A 1 88 ? 9.523 -2.268 6.402 1 98.19 88 ILE A O 1
ATOM 678 N N . TYR A 1 89 ? 8.117 -1.69 7.984 1 97.94 89 TYR A N 1
ATOM 679 C CA . TYR A 1 89 ? 8.211 -0.281 7.621 1 97.94 89 TYR A CA 1
ATOM 680 C C . TYR A 1 89 ? 9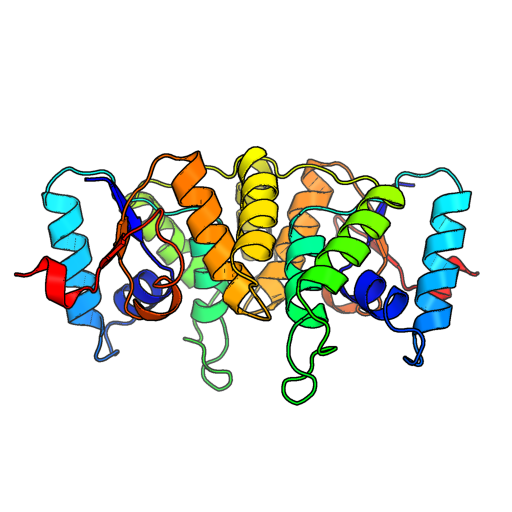.625 0.25 7.832 1 97.94 89 TYR A C 1
ATOM 682 O O . TYR A 1 89 ? 10.164 0.953 6.973 1 97.94 89 TYR A O 1
ATOM 690 N N . SER A 1 90 ? 10.219 -0.07 9.008 1 97.88 90 SER A N 1
ATOM 691 C CA . SER A 1 90 ? 11.578 0.405 9.273 1 97.88 90 SER A CA 1
ATOM 692 C C . SER A 1 90 ? 12.562 -0.126 8.234 1 97.88 90 SER A C 1
ATOM 694 O O . SER A 1 90 ? 13.461 0.597 7.797 1 97.88 90 SER A O 1
ATOM 696 N N . GLU A 1 91 ? 12.398 -1.37 7.895 1 98.44 91 GLU A N 1
ATOM 697 C CA . GLU A 1 91 ? 13.242 -1.948 6.852 1 98.44 91 GLU A CA 1
ATOM 698 C C . GLU A 1 91 ? 12.992 -1.273 5.508 1 98.44 91 GLU A C 1
ATOM 700 O O . GLU A 1 91 ? 13.93 -1.068 4.727 1 98.44 91 GLU A O 1
ATOM 705 N N . TRP A 1 92 ? 11.727 -0.949 5.188 1 98.69 92 TRP A N 1
ATOM 706 C CA . TRP A 1 92 ? 11.375 -0.223 3.973 1 98.69 92 TRP A CA 1
ATOM 707 C C . TRP A 1 92 ? 12.094 1.122 3.914 1 98.69 92 TRP A C 1
ATOM 709 O O . TRP A 1 92 ? 12.68 1.476 2.889 1 98.69 92 TRP A O 1
ATOM 719 N N . GLU A 1 93 ? 12.078 1.832 5.031 1 98.25 93 GLU A N 1
ATOM 720 C CA . GLU A 1 93 ? 12.742 3.133 5.09 1 98.25 93 GLU A CA 1
ATOM 721 C C . GLU A 1 93 ? 14.227 3.008 4.793 1 98.25 93 GLU A C 1
ATOM 723 O O . GLU A 1 93 ? 14.797 3.83 4.066 1 98.25 93 GLU A O 1
ATOM 728 N N . ARG A 1 94 ? 14.805 2.02 5.387 1 97.94 94 ARG A N 1
ATOM 729 C CA . ARG A 1 94 ? 16.219 1.78 5.133 1 97.94 94 ARG A CA 1
ATOM 730 C C . ARG A 1 94 ? 16.484 1.528 3.65 1 97.94 94 ARG A C 1
ATOM 732 O O . ARG A 1 94 ? 17.391 2.107 3.068 1 97.94 94 ARG A O 1
ATOM 739 N N . LEU A 1 95 ? 15.703 0.739 3.018 1 98.56 95 LEU A N 1
ATOM 740 C CA . LEU A 1 95 ? 15.898 0.32 1.634 1 98.56 95 LEU A CA 1
ATOM 741 C C . LEU A 1 95 ? 15.727 1.499 0.681 1 98.56 95 LEU A C 1
ATOM 743 O O . LEU A 1 95 ? 16.531 1.674 -0.244 1 98.56 95 LEU A O 1
ATOM 747 N N . VAL A 1 96 ? 14.648 2.303 0.886 1 98.5 96 VAL A N 1
ATOM 748 C CA . VAL A 1 96 ? 14.367 3.369 -0.07 1 98.5 96 VAL A CA 1
ATOM 749 C C . VAL A 1 96 ? 15.469 4.426 -0.002 1 98.5 96 VAL A C 1
ATOM 751 O O . VAL A 1 96 ? 15.805 5.047 -1.013 1 98.5 96 VAL A O 1
ATOM 754 N N . LEU A 1 97 ? 16.016 4.582 1.178 1 97.5 97 LEU A N 1
ATOM 755 C CA . LEU A 1 97 ? 17.125 5.512 1.315 1 97.5 97 LEU A CA 1
ATOM 756 C C . LEU A 1 97 ? 18.406 4.922 0.729 1 97.5 97 LEU A C 1
ATOM 758 O O . LEU A 1 97 ? 19.094 5.582 -0.049 1 97.5 97 LEU A O 1
ATOM 762 N N . THR A 1 98 ? 18.734 3.686 1.042 1 97.5 98 THR A N 1
ATOM 763 C CA . THR A 1 98 ? 19.953 3.008 0.624 1 97.5 98 THR A CA 1
ATOM 764 C C . THR A 1 98 ? 20.031 2.916 -0.897 1 97.5 98 THR A C 1
ATOM 766 O O . THR A 1 98 ? 21.094 3.146 -1.488 1 97.5 98 THR A O 1
ATOM 769 N N . TYR A 1 99 ? 18.906 2.689 -1.554 1 98.12 99 TYR A N 1
ATOM 770 C CA . TYR A 1 99 ? 18.906 2.41 -2.984 1 98.12 99 TYR A CA 1
ATOM 771 C C . TYR A 1 99 ? 18.359 3.592 -3.773 1 98.12 99 TYR A C 1
ATOM 773 O O . TYR A 1 99 ? 18.172 3.5 -4.988 1 98.12 99 TYR A O 1
ATOM 781 N N . GLY A 1 100 ? 18.062 4.676 -3.074 1 97.81 100 GLY A N 1
ATOM 782 C CA . GLY A 1 100 ? 17.578 5.875 -3.748 1 97.81 100 GLY A CA 1
ATOM 783 C C . GLY A 1 100 ? 16.297 5.66 -4.52 1 97.81 100 GLY A C 1
ATOM 784 O O . GLY A 1 100 ? 16.188 6.047 -5.688 1 97.81 100 GLY A O 1
ATOM 785 N N . VAL A 1 101 ? 15.352 5.02 -3.908 1 98.25 101 VAL A N 1
ATOM 786 C CA . VAL A 1 101 ? 14.109 4.645 -4.566 1 98.25 101 VAL A CA 1
ATOM 787 C C . VAL A 1 101 ? 13.219 5.875 -4.738 1 98.25 101 VAL A C 1
ATOM 789 O O . VAL A 1 101 ? 13.117 6.707 -3.83 1 98.25 101 VAL A O 1
ATOM 792 N N . ARG A 1 102 ? 12.594 5.98 -5.879 1 98.19 102 ARG A N 1
ATOM 793 C CA . ARG A 1 102 ? 11.719 7.105 -6.191 1 98.19 102 ARG A CA 1
ATOM 794 C C . ARG A 1 102 ? 10.414 6.629 -6.816 1 98.19 102 ARG A C 1
ATOM 796 O O . ARG A 1 102 ? 10.375 5.574 -7.453 1 98.19 102 ARG A O 1
ATOM 803 N N . GLY A 1 103 ? 9.375 7.41 -6.598 1 97.94 103 GLY A N 1
ATOM 804 C CA . GLY A 1 103 ? 8.117 7.188 -7.285 1 97.94 103 GLY A CA 1
ATOM 805 C C . GLY A 1 103 ? 7.484 5.848 -6.957 1 97.94 103 GLY A C 1
ATOM 806 O O . GLY A 1 103 ? 7.539 5.395 -5.812 1 97.94 103 GLY A O 1
ATOM 807 N N . VAL A 1 104 ? 6.895 5.242 -7.957 1 96.94 104 VAL A N 1
ATOM 808 C CA . VAL A 1 104 ? 6.031 4.078 -7.793 1 96.94 104 VAL A CA 1
ATOM 809 C C . VAL A 1 104 ? 6.863 2.881 -7.332 1 96.94 104 VAL A C 1
ATOM 811 O O . VAL A 1 104 ? 6.328 1.932 -6.754 1 96.94 104 VAL A O 1
ATOM 814 N N . ASN A 1 105 ? 8.164 2.936 -7.477 1 97.75 105 ASN A N 1
ATOM 815 C CA . ASN A 1 105 ? 9.031 1.827 -7.105 1 97.75 105 ASN A CA 1
ATOM 816 C C . ASN A 1 105 ? 9.086 1.634 -5.59 1 97.75 105 ASN A C 1
ATOM 818 O O . ASN A 1 105 ? 9.617 0.636 -5.105 1 97.75 105 ASN A O 1
ATOM 822 N N . VAL A 1 106 ? 8.484 2.504 -4.828 1 98.56 106 VAL A N 1
ATOM 823 C CA . VAL A 1 106 ? 8.445 2.377 -3.375 1 98.56 106 VAL A CA 1
ATOM 824 C C . VAL A 1 106 ? 7.672 1.116 -2.986 1 98.56 106 VAL A C 1
ATOM 826 O O . VAL A 1 106 ? 7.922 0.528 -1.933 1 98.56 106 VAL A O 1
ATOM 829 N N . HIS A 1 107 ? 6.75 0.69 -3.83 1 98.19 107 HIS A N 1
ATOM 830 C CA . HIS A 1 107 ? 5.945 -0.494 -3.541 1 98.19 107 HIS A CA 1
ATOM 831 C C . HIS A 1 107 ? 6.773 -1.767 -3.684 1 98.19 107 HIS A C 1
ATOM 833 O O . HIS A 1 107 ? 6.625 -2.701 -2.893 1 98.19 107 HIS A O 1
ATOM 839 N N . ASP A 1 108 ? 7.629 -1.788 -4.656 1 98.44 108 ASP A N 1
ATOM 840 C CA . ASP A 1 108 ? 8.555 -2.91 -4.781 1 98.44 108 ASP A CA 1
ATOM 841 C C . ASP A 1 108 ? 9.508 -2.973 -3.586 1 98.44 108 ASP A C 1
ATOM 843 O O . ASP A 1 108 ? 9.82 -4.059 -3.092 1 98.44 108 ASP A O 1
ATOM 847 N N . ALA A 1 109 ? 9.945 -1.797 -3.148 1 98.75 109 ALA A N 1
ATOM 848 C CA . ALA A 1 109 ? 10.82 -1.736 -1.979 1 98.75 109 ALA A CA 1
ATOM 849 C C . ALA A 1 109 ? 10.133 -2.324 -0.75 1 98.75 109 ALA A C 1
ATOM 851 O O . ALA A 1 109 ? 10.773 -2.957 0.089 1 98.75 109 ALA A O 1
ATOM 852 N N . ARG A 1 110 ? 8.844 -2.092 -0.636 1 98.75 110 ARG A N 1
ATOM 853 C CA . ARG A 1 110 ? 8.125 -2.619 0.516 1 98.75 110 ARG A CA 1
ATOM 854 C C . ARG A 1 110 ? 7.996 -4.137 0.437 1 98.75 110 ARG A C 1
ATOM 856 O O . ARG A 1 110 ? 8.039 -4.824 1.459 1 98.75 110 ARG A O 1
ATOM 863 N N . LEU A 1 111 ? 7.824 -4.652 -0.77 1 98.75 111 LEU A N 1
ATOM 864 C CA . LEU A 1 111 ? 7.848 -6.102 -0.943 1 98.75 111 LEU A CA 1
ATOM 865 C C . LEU A 1 111 ? 9.188 -6.68 -0.491 1 98.75 111 LEU A C 1
ATOM 867 O O . LEU A 1 111 ? 9.219 -7.68 0.228 1 98.75 111 LEU A O 1
ATOM 871 N N . VAL A 1 112 ? 10.234 -6.051 -0.903 1 98.75 112 VAL A N 1
ATOM 872 C CA . VAL A 1 112 ? 11.57 -6.512 -0.539 1 98.75 112 VAL A CA 1
ATOM 873 C C . VAL A 1 112 ? 11.75 -6.426 0.975 1 98.75 112 VAL A C 1
ATOM 875 O O . VAL A 1 112 ? 12.297 -7.344 1.595 1 98.75 112 VAL A O 1
ATOM 878 N N . ALA A 1 113 ? 11.297 -5.324 1.57 1 98.81 113 ALA A N 1
ATOM 879 C CA . ALA A 1 113 ? 11.359 -5.195 3.023 1 98.81 113 ALA A CA 1
ATOM 880 C C . ALA A 1 113 ? 10.641 -6.348 3.713 1 98.81 113 ALA A C 1
ATOM 882 O O . ALA A 1 113 ? 11.164 -6.941 4.656 1 98.81 113 ALA A O 1
ATOM 883 N N . ALA A 1 114 ? 9.477 -6.668 3.229 1 98.56 114 ALA A N 1
ATOM 884 C CA . ALA A 1 114 ? 8.711 -7.773 3.793 1 98.56 114 ALA A CA 1
ATOM 885 C C . ALA A 1 114 ? 9.453 -9.094 3.629 1 98.56 114 ALA A C 1
ATOM 887 O O . ALA A 1 114 ? 9.469 -9.922 4.543 1 98.56 114 ALA A O 1
ATOM 888 N N . MET A 1 115 ? 10.047 -9.273 2.449 1 98.5 115 MET A N 1
ATOM 889 C CA . MET A 1 115 ? 10.828 -10.484 2.209 1 98.5 115 MET A CA 1
ATOM 890 C C . MET A 1 115 ? 11.953 -10.617 3.229 1 98.5 115 MET A C 1
ATOM 892 O O . MET A 1 115 ? 12.125 -11.68 3.834 1 98.5 115 MET A O 1
ATOM 896 N N . LEU A 1 116 ? 12.688 -9.562 3.488 1 98.31 116 LEU A N 1
ATOM 897 C CA . LEU A 1 116 ? 13.82 -9.586 4.414 1 98.31 116 LEU A CA 1
ATOM 898 C C . LEU A 1 116 ? 13.352 -9.891 5.832 1 98.31 116 LEU A C 1
ATOM 900 O O . LEU A 1 116 ? 13.969 -10.695 6.535 1 98.31 116 LEU A O 1
ATOM 904 N N . ILE A 1 117 ? 12.258 -9.312 6.246 1 98.06 117 ILE A N 1
ATOM 905 C CA . ILE A 1 117 ? 11.758 -9.484 7.605 1 98.06 117 ILE A CA 1
ATOM 906 C C . ILE A 1 117 ? 11.266 -10.914 7.797 1 98.06 117 ILE A C 1
ATOM 908 O O . ILE A 1 117 ? 11.406 -11.484 8.883 1 98.06 117 ILE A O 1
ATOM 912 N N . HIS A 1 118 ? 10.734 -11.531 6.738 1 97.81 118 HIS A N 1
ATOM 913 C CA . HIS A 1 118 ? 10.18 -12.883 6.844 1 97.81 118 HIS A CA 1
ATOM 914 C C . HIS A 1 118 ? 11.211 -13.93 6.43 1 97.81 118 HIS A C 1
ATOM 916 O O . HIS A 1 118 ? 10.922 -15.125 6.441 1 97.81 118 HIS A O 1
ATOM 922 N N . GLY A 1 119 ? 12.359 -13.484 5.93 1 96.69 119 GLY A N 1
ATOM 923 C CA . GLY A 1 119 ? 13.422 -14.414 5.566 1 96.69 119 GLY A CA 1
ATOM 924 C C . GLY A 1 119 ? 13.219 -15.047 4.203 1 96.69 119 GLY A C 1
ATOM 925 O O . GLY A 1 119 ? 13.672 -16.172 3.961 1 96.69 119 GLY A O 1
ATOM 926 N N . LEU A 1 120 ? 12.484 -14.406 3.359 1 97.31 120 LEU A N 1
ATOM 927 C CA . LEU A 1 120 ? 12.312 -14.883 1.994 1 97.31 120 LEU A CA 1
ATOM 928 C C . LEU A 1 120 ? 13.445 -14.406 1.098 1 97.31 120 LEU A C 1
ATOM 930 O O . LEU A 1 120 ? 13.891 -13.266 1.211 1 97.31 120 LEU A O 1
ATOM 934 N N . THR A 1 121 ? 13.836 -15.211 0.153 1 95.75 121 THR A N 1
ATOM 935 C CA . THR A 1 121 ? 15.031 -14.867 -0.615 1 95.75 121 THR A CA 1
ATOM 936 C C . THR A 1 121 ? 14.688 -14.656 -2.086 1 95.75 121 THR A C 1
ATOM 938 O O . THR A 1 121 ? 15.438 -14.008 -2.818 1 95.75 121 THR A O 1
ATOM 941 N N . HIS A 1 122 ? 13.594 -15.211 -2.557 1 97.56 122 HIS A N 1
ATOM 942 C CA . HIS A 1 122 ? 13.266 -15.156 -3.977 1 97.56 122 HIS A CA 1
ATOM 943 C C . HIS A 1 122 ? 11.891 -14.539 -4.199 1 97.56 122 HIS A C 1
ATOM 945 O O . HIS A 1 122 ? 10.992 -14.688 -3.369 1 97.56 122 HIS A O 1
ATOM 951 N N . ILE A 1 123 ? 11.734 -13.844 -5.301 1 98.62 123 ILE A N 1
ATOM 952 C CA . ILE A 1 123 ? 10.445 -13.32 -5.738 1 98.62 123 ILE A CA 1
ATOM 953 C C . ILE A 1 123 ? 10.172 -13.758 -7.18 1 98.62 123 ILE A C 1
ATOM 955 O O . ILE A 1 123 ? 11.039 -13.625 -8.047 1 98.62 123 ILE A O 1
ATOM 959 N N . LEU A 1 124 ? 9.031 -14.383 -7.383 1 98.5 124 LEU A N 1
ATOM 960 C CA . LEU A 1 124 ? 8.586 -14.703 -8.734 1 98.5 124 LEU A CA 1
ATOM 961 C C . LEU A 1 124 ? 7.859 -13.508 -9.359 1 98.5 124 LEU A C 1
ATOM 963 O O . LEU A 1 124 ? 6.855 -13.039 -8.82 1 98.5 124 LEU A O 1
ATOM 967 N N . THR A 1 125 ? 8.375 -13.039 -10.453 1 98.81 125 THR A N 1
ATOM 968 C CA . THR A 1 125 ? 7.828 -11.836 -11.078 1 98.81 125 THR A CA 1
ATOM 969 C C . THR A 1 125 ? 8.141 -11.812 -12.57 1 98.81 125 THR A C 1
ATOM 971 O O . THR A 1 125 ? 9.141 -12.383 -13.016 1 98.81 125 THR A O 1
ATOM 974 N N . PHE A 1 126 ? 7.277 -11.148 -13.344 1 98.38 126 PHE A N 1
ATOM 975 C CA . PHE A 1 126 ? 7.578 -10.906 -14.75 1 98.38 126 PHE A CA 1
ATOM 976 C C . PHE A 1 126 ? 8.531 -9.719 -14.898 1 98.38 126 PHE A C 1
ATOM 978 O O . PHE A 1 126 ? 9.148 -9.547 -15.953 1 98.38 126 PHE A O 1
ATOM 985 N N . ASN A 1 127 ? 8.641 -8.859 -13.867 1 97.62 127 ASN A N 1
ATOM 986 C CA . ASN A 1 127 ? 9.414 -7.621 -13.922 1 97.62 127 ASN A CA 1
ATOM 987 C C . ASN A 1 127 ? 10.711 -7.738 -13.117 1 97.62 127 ASN A C 1
ATOM 989 O O . ASN A 1 127 ? 10.93 -6.98 -12.172 1 97.62 127 ASN A O 1
ATOM 993 N N . ILE A 1 128 ? 11.539 -8.586 -13.531 1 97.94 128 ILE A N 1
ATOM 994 C CA . ILE A 1 128 ? 12.75 -8.914 -12.781 1 97.94 128 ILE A CA 1
ATOM 995 C C . ILE A 1 128 ? 13.617 -7.668 -12.641 1 97.94 128 ILE A C 1
ATOM 997 O O . ILE A 1 128 ? 14.289 -7.488 -11.625 1 97.94 128 ILE A O 1
ATOM 1001 N N . ARG A 1 129 ? 13.648 -6.77 -13.578 1 97.25 129 ARG A N 1
ATOM 1002 C CA . ARG A 1 129 ? 14.508 -5.59 -13.586 1 97.25 129 ARG A CA 1
ATOM 1003 C C . ARG A 1 129 ? 14.164 -4.656 -12.43 1 97.25 129 ARG A C 1
ATOM 1005 O O . ARG A 1 129 ? 15.039 -3.955 -11.914 1 97.25 129 ARG A O 1
ATOM 1012 N N . ASP A 1 130 ? 12.906 -4.664 -12.023 1 97.38 130 ASP A N 1
ATOM 1013 C CA . ASP A 1 130 ? 12.453 -3.781 -10.953 1 97.38 130 ASP A CA 1
ATOM 1014 C C . ASP A 1 130 ? 13.117 -4.148 -9.625 1 97.38 130 ASP A C 1
ATOM 1016 O O . ASP A 1 130 ? 13.172 -3.33 -8.703 1 97.38 130 ASP A O 1
ATOM 1020 N N . PHE A 1 131 ? 13.68 -5.336 -9.562 1 98.25 131 PHE A N 1
ATOM 1021 C CA . PHE A 1 131 ? 14.227 -5.828 -8.305 1 98.25 131 PHE A CA 1
ATOM 1022 C C . PHE A 1 131 ? 15.742 -5.969 -8.391 1 98.25 131 PHE A C 1
ATOM 1024 O O . PHE A 1 131 ? 16.391 -6.395 -7.43 1 98.25 131 PHE A O 1
ATOM 1031 N N . ALA A 1 132 ? 16.297 -5.594 -9.5 1 97.12 132 ALA A N 1
ATOM 1032 C CA . ALA A 1 132 ? 17.719 -5.805 -9.789 1 97.12 132 ALA A CA 1
ATOM 1033 C C . ALA A 1 132 ? 18.594 -4.996 -8.836 1 97.12 132 ALA A C 1
ATOM 1035 O O . ALA A 1 132 ? 19.703 -5.406 -8.516 1 97.12 132 ALA A O 1
ATOM 1036 N N . ARG A 1 133 ? 18.156 -3.916 -8.305 1 97 133 ARG A N 1
ATOM 1037 C CA . ARG A 1 133 ? 18.953 -3.033 -7.457 1 97 133 ARG A CA 1
ATOM 1038 C C . ARG A 1 133 ? 19.156 -3.639 -6.07 1 97 133 ARG A C 1
ATOM 1040 O O . ARG A 1 133 ? 20.031 -3.221 -5.32 1 97 133 ARG A O 1
ATOM 1047 N N . TYR A 1 134 ? 18.297 -4.574 -5.742 1 97.94 134 TYR A N 1
ATOM 1048 C CA . TYR A 1 134 ? 18.328 -5.133 -4.398 1 97.94 134 TYR A CA 1
ATOM 1049 C C . TYR A 1 134 ? 19.219 -6.371 -4.344 1 97.94 134 TYR A C 1
ATOM 1051 O O . TYR A 1 134 ? 18.797 -7.457 -4.75 1 97.94 134 TYR A O 1
ATOM 1059 N N . GLY A 1 135 ? 20.344 -6.301 -3.754 1 95.81 135 GLY A N 1
ATOM 1060 C CA . GLY A 1 135 ? 21.25 -7.426 -3.635 1 95.81 135 GLY A CA 1
ATOM 1061 C C . GLY A 1 135 ? 20.781 -8.477 -2.645 1 95.81 135 GLY A C 1
ATOM 1062 O O . GLY A 1 135 ? 21.266 -9.609 -2.664 1 95.81 135 GLY A O 1
ATOM 1063 N N . GLU A 1 136 ? 19.844 -8.172 -1.814 1 96.06 136 GLU A N 1
ATOM 1064 C CA . GLU A 1 136 ? 19.391 -9.016 -0.712 1 96.06 136 GLU A CA 1
ATOM 1065 C C . GLU A 1 136 ? 18.422 -10.094 -1.198 1 96.06 136 GLU A C 1
ATOM 1067 O O . GLU A 1 136 ? 18.172 -11.062 -0.489 1 96.06 136 GLU A O 1
ATOM 1072 N N . VAL A 1 137 ? 17.859 -9.875 -2.443 1 97.5 137 VAL A N 1
ATOM 1073 C CA . VAL A 1 137 ? 16.844 -10.812 -2.926 1 97.5 137 VAL A CA 1
ATOM 1074 C C . VAL A 1 137 ? 17.141 -11.18 -4.379 1 97.5 137 VAL A C 1
ATOM 1076 O O . VAL A 1 137 ? 17.953 -10.523 -5.043 1 97.5 137 VAL A O 1
ATOM 1079 N N . MET A 1 138 ? 16.5 -12.242 -4.816 1 97.5 138 MET A N 1
ATOM 1080 C CA . MET A 1 138 ? 16.656 -12.719 -6.191 1 97.5 138 MET A CA 1
ATOM 1081 C C . MET A 1 138 ? 15.297 -12.758 -6.898 1 97.5 138 MET A C 1
ATOM 1083 O O . MET A 1 138 ? 14.352 -13.359 -6.391 1 97.5 138 MET A O 1
ATOM 1087 N N . ALA A 1 139 ? 15.234 -12.094 -8.023 1 98.38 139 ALA A N 1
ATOM 1088 C CA . ALA A 1 139 ? 14.023 -12.148 -8.836 1 98.38 139 ALA A CA 1
ATOM 1089 C C . ALA A 1 139 ? 14.109 -13.273 -9.867 1 98.38 139 ALA A C 1
ATOM 1091 O O . ALA A 1 139 ? 15.141 -13.461 -10.516 1 98.38 139 ALA A O 1
ATOM 1092 N N . VAL A 1 140 ? 13.055 -14.016 -9.953 1 97.88 140 VAL A N 1
ATOM 1093 C CA . VAL A 1 140 ? 12.992 -15.148 -10.859 1 97.88 140 VAL A CA 1
ATOM 1094 C C . VAL A 1 140 ? 11.836 -14.961 -11.844 1 97.88 140 VAL A C 1
ATOM 1096 O O . VAL A 1 140 ? 10.703 -14.688 -11.445 1 97.88 140 VAL A O 1
ATOM 1099 N N . HIS A 1 141 ? 12.164 -15.078 -13.094 1 98.38 141 HIS A N 1
ATOM 1100 C CA . HIS A 1 141 ? 11.133 -15.031 -14.133 1 98.38 141 HIS A CA 1
ATOM 1101 C C . HIS A 1 141 ? 10.406 -16.375 -14.234 1 98.38 141 HIS A C 1
ATOM 1103 O O . HIS A 1 141 ? 11.023 -17.422 -14.141 1 98.38 141 HIS A O 1
ATOM 1109 N N . PRO A 1 142 ? 9.102 -16.312 -14.453 1 97.62 142 PRO A N 1
ATOM 1110 C CA . PRO A 1 142 ? 8.344 -17.562 -14.539 1 97.62 142 PRO A CA 1
ATOM 1111 C C . PRO A 1 142 ? 8.961 -18.562 -15.531 1 97.62 142 PRO A C 1
ATOM 1113 O O . PRO A 1 142 ? 8.984 -19.766 -15.266 1 97.62 142 PRO A O 1
ATOM 1116 N N . MET A 1 143 ? 9.422 -18.125 -16.578 1 96.06 143 MET A N 1
ATOM 1117 C CA . MET A 1 143 ? 9.984 -18.984 -17.609 1 96.06 143 MET A CA 1
ATOM 1118 C C . MET A 1 143 ? 11.25 -19.672 -17.109 1 96.06 143 MET A C 1
ATOM 1120 O O . MET A 1 143 ? 11.641 -20.719 -17.641 1 96.06 143 MET A O 1
ATOM 1124 N N . ASP A 1 144 ? 11.898 -19.125 -16.141 1 95.06 144 ASP A N 1
ATOM 1125 C CA . ASP A 1 144 ? 13.156 -19.656 -15.617 1 95.06 144 ASP A CA 1
ATOM 1126 C C . ASP A 1 144 ? 12.898 -20.734 -14.555 1 95.06 144 ASP A C 1
ATOM 1128 O O . ASP A 1 144 ? 13.82 -21.406 -14.109 1 95.06 144 ASP A O 1
ATOM 1132 N N . VAL A 1 145 ? 11.75 -20.797 -14.008 1 90.44 145 VAL A N 1
ATOM 1133 C CA . VAL A 1 145 ? 11.383 -21.844 -13.055 1 90.44 145 VAL A CA 1
ATOM 1134 C C . VAL A 1 145 ? 11.289 -23.188 -13.773 1 90.44 145 VAL A C 1
ATOM 1136 O O . VAL A 1 145 ? 11.641 -24.234 -13.203 1 90.44 145 VAL A O 1
ATOM 1139 N N . ARG A 1 146 ? 10.805 -23.203 -15.094 1 74.88 146 ARG A N 1
ATOM 1140 C CA . ARG A 1 146 ? 10.586 -24.375 -15.93 1 74.88 146 ARG A CA 1
ATOM 1141 C C . ARG A 1 146 ? 11.906 -25.062 -16.266 1 74.88 146 ARG A C 1
ATOM 1143 O O . ARG A 1 146 ? 11.938 -26.281 -16.5 1 74.88 146 ARG A O 1
ATOM 1150 N N . SER A 1 147 ? 13 -24.312 -16.188 1 58.12 147 SER A N 1
ATOM 1151 C CA . SER A 1 147 ? 14.195 -24.906 -16.781 1 58.12 147 SER A CA 1
ATOM 1152 C C . SER A 1 147 ? 15 -25.688 -15.75 1 58.12 147 SER A C 1
ATOM 1154 O O . SER A 1 147 ? 15.039 -25.312 -14.578 1 58.12 147 SER A O 1
ATOM 1156 N N . MET B 1 1 ? -10.18 14.461 20.547 1 84.25 1 MET B N 1
ATOM 1157 C CA . MET B 1 1 ? -10.516 13.82 19.281 1 84.25 1 MET B CA 1
ATOM 1158 C C . MET B 1 1 ? -9.25 13.391 18.531 1 84.25 1 MET B C 1
ATOM 1160 O O . MET B 1 1 ? -8.227 14.078 18.594 1 84.25 1 MET B O 1
ATOM 1164 N N . SER B 1 2 ? -9.219 12.18 17.984 1 92.75 2 SER B N 1
ATOM 1165 C CA . SER B 1 2 ? -8.031 11.656 17.312 1 92.75 2 SER B CA 1
ATOM 1166 C C . SER B 1 2 ? -8.195 11.68 15.797 1 92.75 2 SER B C 1
ATOM 1168 O O . SER B 1 2 ? -9.273 11.367 15.281 1 92.75 2 SER B O 1
ATOM 1170 N N . PHE B 1 3 ? -7.156 12.148 15.102 1 96.94 3 PHE B N 1
ATOM 1171 C CA . PHE B 1 3 ? -7.195 12.336 13.656 1 96.94 3 PHE B CA 1
ATOM 1172 C C . PHE B 1 3 ? -6.117 11.5 12.977 1 96.94 3 PHE B C 1
ATOM 1174 O O . PHE B 1 3 ? -4.992 11.414 13.469 1 96.94 3 PHE B O 1
ATOM 1181 N N . LEU B 1 4 ? -6.492 10.875 11.945 1 98.75 4 LEU B N 1
ATOM 1182 C CA . LEU B 1 4 ? -5.512 10.445 10.953 1 98.75 4 LEU B CA 1
ATOM 1183 C C . LEU B 1 4 ? -5.316 11.516 9.883 1 98.75 4 LEU B C 1
ATOM 1185 O O . LEU B 1 4 ? -6.289 12.07 9.375 1 98.75 4 LEU B O 1
ATOM 1189 N N . ILE B 1 5 ? -4.082 11.812 9.562 1 98.75 5 ILE B N 1
ATOM 1190 C CA . ILE B 1 5 ? -3.779 12.781 8.516 1 98.75 5 ILE B CA 1
ATOM 1191 C C . ILE B 1 5 ? -3.621 12.07 7.18 1 98.75 5 ILE B C 1
ATOM 1193 O O . ILE B 1 5 ? -2.785 11.172 7.043 1 98.75 5 ILE B O 1
ATOM 1197 N N . ASP B 1 6 ? -4.402 12.422 6.242 1 98.75 6 ASP B N 1
ATOM 1198 C CA . ASP B 1 6 ? -4.344 11.836 4.906 1 98.75 6 ASP B CA 1
ATOM 1199 C C . ASP B 1 6 ? -3.066 12.258 4.18 1 98.75 6 ASP B C 1
ATOM 1201 O O . ASP B 1 6 ? -2.508 13.32 4.461 1 98.75 6 ASP B O 1
ATOM 1205 N N . THR B 1 7 ? -2.672 11.469 3.246 1 98.75 7 THR B N 1
ATOM 1206 C CA . THR B 1 7 ? -1.432 11.703 2.514 1 98.75 7 THR B CA 1
ATOM 1207 C C . THR B 1 7 ? -1.503 13.016 1.736 1 98.75 7 THR B C 1
ATOM 1209 O O . THR B 1 7 ? -0.505 13.727 1.623 1 98.75 7 THR B O 1
ATOM 1212 N N . ASN B 1 8 ? -2.678 13.32 1.186 1 98.25 8 ASN B N 1
ATOM 1213 C CA . ASN B 1 8 ? -2.785 14.562 0.419 1 98.25 8 ASN B CA 1
ATOM 1214 C C . ASN B 1 8 ? -2.529 15.781 1.291 1 98.25 8 ASN B C 1
ATOM 1216 O O . ASN B 1 8 ? -1.985 16.781 0.819 1 98.25 8 ASN B O 1
ATOM 1220 N N . ILE B 1 9 ? -2.873 15.766 2.592 1 98.69 9 ILE B N 1
ATOM 1221 C CA . ILE B 1 9 ? -2.584 16.844 3.523 1 98.69 9 ILE B CA 1
ATOM 1222 C C . ILE B 1 9 ? -1.074 16.969 3.719 1 98.69 9 ILE B C 1
ATOM 1224 O O . ILE B 1 9 ? -0.53 18.078 3.713 1 98.69 9 ILE B O 1
ATOM 1228 N N . LEU B 1 10 ? -0.403 15.844 3.885 1 98.75 10 LEU B N 1
ATOM 1229 C CA . LEU B 1 10 ? 1.046 15.836 4.059 1 98.75 10 LEU B CA 1
ATOM 1230 C C . LEU B 1 10 ? 1.746 16.422 2.844 1 98.75 10 LEU B C 1
ATOM 1232 O O . LEU B 1 10 ? 2.664 17.234 2.986 1 98.75 10 LEU B O 1
ATOM 1236 N N . LEU B 1 11 ? 1.298 16.047 1.668 1 98.62 11 LEU B N 1
ATOM 1237 C CA . LEU B 1 11 ? 1.904 16.531 0.428 1 98.62 11 LEU B CA 1
ATOM 1238 C C . LEU B 1 11 ? 1.704 18.031 0.263 1 98.62 11 LEU B C 1
ATOM 1240 O O . LEU B 1 11 ? 2.635 18.75 -0.11 1 98.62 11 LEU B O 1
ATOM 1244 N N . ARG B 1 12 ? 0.521 18.5 0.586 1 98.19 12 ARG B N 1
ATOM 1245 C CA . ARG B 1 12 ? 0.234 19.922 0.454 1 98.19 12 ARG B CA 1
ATOM 1246 C C . ARG B 1 12 ? 0.979 20.734 1.51 1 98.19 12 ARG B C 1
ATOM 1248 O O . ARG B 1 12 ? 1.385 21.859 1.257 1 98.19 12 ARG B O 1
ATOM 1255 N N . SER B 1 13 ? 1.19 20.141 2.646 1 97.75 13 SER B N 1
ATOM 1256 C CA . SER B 1 13 ? 1.926 20.812 3.707 1 97.75 13 SER B CA 1
ATOM 1257 C C . SER B 1 13 ? 3.416 20.875 3.395 1 97.75 13 SER B C 1
ATOM 1259 O O . SER B 1 13 ? 4.152 21.656 4 1 97.75 13 SER B O 1
ATOM 1261 N N . ALA B 1 14 ? 3.877 20.031 2.406 1 96.62 14 ALA B N 1
ATOM 1262 C CA . ALA B 1 14 ? 5.297 19.953 2.064 1 96.62 14 ALA B CA 1
ATOM 1263 C C . ALA B 1 14 ? 5.598 20.75 0.793 1 96.62 14 ALA B C 1
ATOM 1265 O O . ALA B 1 14 ? 6.746 20.812 0.354 1 96.62 14 ALA B O 1
ATOM 1266 N N . ASP B 1 15 ? 4.617 21.297 0.19 1 96.06 15 ASP B N 1
ATOM 1267 C CA . ASP B 1 15 ? 4.758 22.047 -1.048 1 96.06 15 ASP B CA 1
ATOM 1268 C C . ASP B 1 15 ? 4.262 23.484 -0.871 1 96.06 15 ASP B C 1
ATOM 1270 O O . ASP B 1 15 ? 3.139 23.812 -1.259 1 96.06 15 ASP B O 1
ATOM 1274 N N . ALA B 1 16 ? 5.102 24.391 -0.476 1 94.94 16 ALA B N 1
ATOM 1275 C CA . ALA B 1 16 ? 4.758 25.766 -0.106 1 94.94 16 ALA B CA 1
ATOM 1276 C C . ALA B 1 16 ? 4.188 26.531 -1.297 1 94.94 16 ALA B C 1
ATOM 1278 O O . ALA B 1 16 ? 3.492 27.531 -1.123 1 94.94 16 ALA B O 1
ATOM 1279 N N . ASN B 1 17 ? 4.441 26.078 -2.484 1 94.88 17 ASN B N 1
ATOM 1280 C CA . ASN B 1 17 ? 3.988 26.781 -3.678 1 94.88 17 ASN B CA 1
ATOM 1281 C C . ASN B 1 17 ? 2.586 26.344 -4.086 1 94.88 17 ASN B C 1
ATOM 1283 O O . ASN B 1 17 ? 1.982 26.938 -4.984 1 94.88 17 ASN B O 1
ATOM 1287 N N . HIS B 1 18 ? 2.105 25.391 -3.441 1 95.75 18 HIS B N 1
ATOM 1288 C CA . HIS B 1 18 ? 0.78 24.891 -3.801 1 95.75 18 HIS B CA 1
ATOM 1289 C C . HIS B 1 18 ? -0.312 25.766 -3.188 1 95.75 18 HIS B C 1
ATOM 1291 O O . HIS B 1 18 ? -0.182 26.219 -2.049 1 95.75 18 HIS B O 1
ATOM 1297 N N . SER B 1 19 ? -1.396 25.938 -3.861 1 96.69 19 SER B N 1
ATOM 1298 C CA . SER B 1 19 ? -2.482 26.797 -3.43 1 96.69 19 SER B CA 1
ATOM 1299 C C . SER B 1 19 ? -3.139 26.281 -2.156 1 96.69 19 SER B C 1
ATOM 1301 O O . SER B 1 19 ? -3.711 27.047 -1.385 1 96.69 19 SER B O 1
ATOM 1303 N N . MET B 1 20 ? -3.004 24.984 -1.898 1 97 20 MET B N 1
ATOM 1304 C CA . MET B 1 20 ? -3.664 24.359 -0.753 1 97 20 MET B CA 1
ATOM 1305 C C . MET B 1 20 ? -2.717 24.266 0.437 1 97 20 MET B C 1
ATOM 1307 O O . MET B 1 20 ? -3.066 23.703 1.472 1 97 20 MET B O 1
ATOM 1311 N N . TYR B 1 21 ? -1.542 24.812 0.286 1 97.94 21 TYR B N 1
ATOM 1312 C CA . TYR B 1 21 ? -0.521 24.75 1.326 1 97.94 21 TYR B CA 1
ATOM 1313 C C . TYR B 1 21 ? -1.012 25.406 2.613 1 97.94 21 TYR B C 1
ATOM 1315 O O . TYR B 1 21 ? -0.991 24.781 3.678 1 97.94 21 TYR B O 1
ATOM 1323 N N . ALA B 1 22 ? -1.524 26.578 2.541 1 97.44 22 ALA B N 1
ATOM 1324 C CA . ALA B 1 22 ? -1.925 27.344 3.719 1 97.44 22 ALA B CA 1
ATOM 1325 C C . ALA B 1 22 ? -3.037 26.625 4.484 1 97.44 22 ALA B C 1
ATOM 1327 O O . ALA B 1 22 ? -3.012 26.562 5.715 1 97.44 22 ALA B O 1
ATOM 1328 N N . ASP B 1 23 ? -3.977 26.109 3.766 1 97.56 23 ASP B N 1
ATOM 1329 C CA . ASP B 1 23 ? -5.078 25.391 4.402 1 97.56 23 ASP B CA 1
ATOM 1330 C C . ASP B 1 23 ? -4.578 24.141 5.117 1 97.56 23 ASP B C 1
ATOM 1332 O O . ASP B 1 23 ? -4.992 23.844 6.242 1 97.56 23 ASP B O 1
ATOM 1336 N N . ALA B 1 24 ? -3.725 23.375 4.48 1 98.06 24 ALA B N 1
ATOM 1337 C CA . ALA B 1 24 ? -3.184 22.141 5.055 1 98.06 24 ALA B CA 1
ATOM 1338 C C . ALA B 1 24 ? -2.393 22.438 6.328 1 98.06 24 ALA B C 1
ATOM 1340 O O . ALA B 1 24 ? -2.615 21.812 7.363 1 98.06 24 ALA B O 1
ATOM 1341 N N . VAL B 1 25 ? -1.542 23.422 6.277 1 97.56 25 VAL B N 1
ATOM 1342 C CA . VAL B 1 25 ? -0.662 23.766 7.391 1 97.56 25 VAL B CA 1
ATOM 1343 C C . VAL B 1 25 ? -1.483 24.328 8.547 1 97.56 25 VAL B C 1
ATOM 1345 O O . VAL B 1 25 ? -1.3 23.922 9.703 1 97.56 25 VAL B O 1
ATOM 1348 N N . THR B 1 26 ? -2.373 25.219 8.242 1 97.38 26 THR B N 1
ATOM 1349 C CA . THR B 1 26 ? -3.191 25.828 9.281 1 97.38 26 THR B CA 1
ATOM 1350 C C . THR B 1 26 ? -4.031 24.781 10 1 97.38 26 THR B C 1
ATOM 1352 O O . THR B 1 26 ? -4.066 24.75 11.234 1 97.38 26 THR B O 1
ATOM 1355 N N . ALA B 1 27 ? -4.684 23.922 9.258 1 97.38 27 ALA B N 1
ATOM 1356 C CA . ALA B 1 27 ? -5.539 22.891 9.852 1 97.38 27 ALA B CA 1
ATOM 1357 C C . ALA B 1 27 ? -4.727 21.953 10.734 1 97.38 27 ALA B C 1
ATOM 1359 O O . ALA B 1 27 ? -5.145 21.625 11.852 1 97.38 27 ALA B O 1
ATOM 1360 N N . THR B 1 28 ? -3.584 21.5 10.242 1 96.88 28 THR B N 1
ATOM 1361 C CA . THR B 1 28 ? -2.758 20.594 11.016 1 96.88 28 THR B CA 1
ATOM 1362 C C . THR B 1 28 ? -2.254 21.266 12.289 1 96.88 28 THR B C 1
ATOM 1364 O O . THR B 1 28 ? -2.229 20.641 13.359 1 96.88 28 THR B O 1
ATOM 1367 N N . ASN B 1 29 ? -1.872 22.531 12.195 1 96.19 29 ASN B N 1
ATOM 1368 C CA . ASN B 1 29 ? -1.413 23.266 13.367 1 96.19 29 A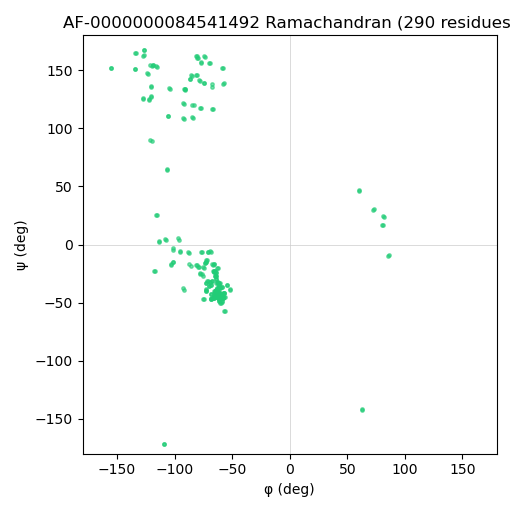SN B CA 1
ATOM 1369 C C . ASN B 1 29 ? -2.51 23.391 14.422 1 96.19 29 ASN B C 1
ATOM 1371 O O . ASN B 1 29 ? -2.246 23.234 15.617 1 96.19 29 ASN B O 1
ATOM 1375 N N . ILE B 1 30 ? -3.65 23.672 13.969 1 96.5 30 ILE B N 1
ATOM 1376 C CA . ILE B 1 30 ? -4.777 23.797 14.883 1 96.5 30 ILE B CA 1
ATOM 1377 C C . ILE B 1 30 ? -5.012 22.469 15.602 1 96.5 30 ILE B C 1
ATOM 1379 O O . ILE B 1 30 ? -5.164 22.438 16.828 1 96.5 30 ILE B O 1
ATOM 1383 N N . LEU B 1 31 ? -5.051 21.391 14.844 1 96.25 31 LEU B N 1
ATOM 1384 C CA . LEU B 1 31 ? -5.289 20.078 15.438 1 96.25 31 LEU B CA 1
ATOM 1385 C C . LEU B 1 31 ? -4.195 19.719 16.438 1 96.25 31 LEU B C 1
ATOM 1387 O O . LEU B 1 31 ? -4.484 19.203 17.516 1 96.25 31 LEU B O 1
ATOM 1391 N N . LEU B 1 32 ? -2.988 20 16.078 1 94.81 32 LEU B N 1
ATOM 1392 C CA . LEU B 1 32 ? -1.857 19.703 16.953 1 94.81 32 LEU B CA 1
ATOM 1393 C C . LEU B 1 32 ? -1.948 20.516 18.234 1 94.81 32 LEU B C 1
ATOM 1395 O O . LEU B 1 32 ? -1.588 20.031 19.312 1 94.81 32 LEU B O 1
ATOM 1399 N N . ALA B 1 33 ? -2.457 21.688 18.172 1 94.12 33 ALA B N 1
ATOM 1400 C CA . ALA B 1 33 ? -2.564 22.578 19.328 1 94.12 33 ALA B CA 1
ATOM 1401 C C . ALA B 1 33 ? -3.701 22.156 20.25 1 94.12 33 ALA B C 1
ATOM 1403 O O . ALA B 1 33 ? -3.68 22.438 21.438 1 94.12 33 ALA B O 1
ATOM 1404 N N . GLN B 1 34 ? -4.656 21.5 19.75 1 90.62 34 GLN B N 1
ATOM 1405 C CA . GLN B 1 34 ? -5.836 21.094 20.516 1 90.62 34 GLN B CA 1
ATOM 1406 C C . GLN B 1 34 ? -5.527 19.906 21.406 1 90.62 34 GLN B C 1
ATOM 1408 O O . GLN B 1 34 ? -6.32 19.562 22.297 1 90.62 34 GLN B O 1
ATOM 1413 N N . GLY B 1 35 ? -4.383 19.328 21.312 1 80.75 35 GLY B N 1
ATOM 1414 C CA . GLY B 1 35 ? -3.918 18.297 22.234 1 80.75 35 GLY B CA 1
ATOM 1415 C C . GLY B 1 35 ? -4.383 16.906 21.859 1 80.75 35 GLY B C 1
ATOM 1416 O O . GLY B 1 35 ? -4 15.922 22.516 1 80.75 35 GLY B O 1
ATOM 1417 N N . GLY B 1 36 ? -5.277 16.719 20.922 1 80.88 36 GLY B N 1
ATOM 1418 C CA . GLY B 1 36 ? -5.652 15.367 20.516 1 80.88 36 GLY B CA 1
ATOM 1419 C C . GLY B 1 36 ? -4.586 14.672 19.688 1 80.88 36 GLY B C 1
ATOM 1420 O O . GLY B 1 36 ? -3.604 15.297 19.281 1 80.88 36 GLY B O 1
ATOM 1421 N N . ASP B 1 37 ? -4.688 13.336 19.609 1 91.31 37 ASP B N 1
ATOM 1422 C CA . ASP B 1 37 ? -3.742 12.562 18.812 1 91.31 37 ASP B CA 1
ATOM 1423 C C . ASP B 1 37 ? -3.908 12.867 17.328 1 91.31 37 ASP B C 1
ATOM 1425 O O . ASP B 1 37 ? -4.992 12.688 16.766 1 91.31 37 ASP B O 1
ATOM 1429 N N . VAL B 1 38 ? -2.908 13.398 16.75 1 97.56 38 VAL B N 1
ATOM 1430 C CA . VAL B 1 38 ? -2.812 13.578 15.312 1 97.56 38 VAL B CA 1
ATOM 1431 C C . VAL B 1 38 ? -1.828 12.57 14.727 1 97.56 38 VAL B C 1
ATOM 1433 O O . VAL B 1 38 ? -0.623 12.648 14.977 1 97.56 38 VAL B O 1
ATOM 1436 N N . CYS B 1 39 ? -2.396 11.633 13.984 1 98.62 39 CYS B N 1
ATOM 1437 C CA . CYS B 1 39 ? -1.652 10.406 13.719 1 98.62 39 CYS B CA 1
ATOM 1438 C C . CYS B 1 39 ? -1.412 10.227 12.227 1 98.62 39 CYS B C 1
ATOM 1440 O O . CYS B 1 39 ? -2.129 10.797 11.406 1 98.62 39 CYS B O 1
ATOM 1442 N N . ILE B 1 40 ? -0.404 9.539 11.898 1 98.62 40 ILE B N 1
ATOM 1443 C CA . ILE B 1 40 ? -0.13 8.945 10.594 1 98.62 40 ILE B CA 1
ATOM 1444 C C . ILE B 1 40 ? 0.174 7.457 10.758 1 98.62 40 ILE B C 1
ATOM 1446 O O . ILE B 1 40 ? 0.428 6.988 11.867 1 98.62 40 ILE B O 1
ATOM 1450 N N . ILE B 1 41 ? 0.095 6.758 9.719 1 98.44 41 ILE B N 1
ATOM 1451 C CA . ILE B 1 41 ? 0.487 5.352 9.68 1 98.44 41 ILE B CA 1
ATOM 1452 C C . ILE B 1 41 ? 1.484 5.125 8.547 1 98.44 41 ILE B C 1
ATOM 1454 O O . ILE B 1 41 ? 1.674 5.996 7.695 1 98.44 41 ILE B O 1
ATOM 1458 N N . PRO B 1 42 ? 2.168 4.008 8.469 1 98.56 42 PRO B N 1
ATOM 1459 C CA . PRO B 1 42 ? 3.199 3.758 7.461 1 98.56 42 PRO B CA 1
ATOM 1460 C C . PRO B 1 42 ? 2.689 3.965 6.035 1 98.56 42 PRO B C 1
ATOM 1462 O O . PRO B 1 42 ? 3.416 4.488 5.188 1 98.56 42 PRO B O 1
ATOM 1465 N N . GLN B 1 43 ? 1.437 3.629 5.781 1 98.5 43 GLN B N 1
ATOM 1466 C CA . GLN B 1 43 ? 0.866 3.805 4.449 1 98.5 43 GLN B CA 1
ATOM 1467 C C . GLN B 1 43 ? 0.965 5.258 3.998 1 98.5 43 GLN B C 1
ATOM 1469 O O . GLN B 1 43 ? 1.273 5.535 2.836 1 98.5 43 GLN B O 1
ATOM 1474 N N . ASN B 1 44 ? 0.702 6.207 4.879 1 98.75 44 ASN B N 1
ATOM 1475 C CA . ASN B 1 44 ? 0.78 7.621 4.539 1 98.75 44 ASN B CA 1
ATOM 1476 C C . ASN B 1 44 ? 2.184 8.008 4.078 1 98.75 44 ASN B C 1
ATOM 1478 O O . ASN B 1 44 ? 2.34 8.742 3.1 1 98.75 44 ASN B O 1
ATOM 1482 N N . LEU B 1 45 ? 3.18 7.496 4.82 1 98.75 45 LEU B N 1
ATOM 1483 C CA . LEU B 1 45 ? 4.562 7.879 4.551 1 98.75 45 LEU B CA 1
ATOM 1484 C C . LEU B 1 45 ? 5.062 7.23 3.266 1 98.75 45 LEU B C 1
ATOM 1486 O O . LEU B 1 45 ? 5.836 7.84 2.521 1 98.75 45 LEU B O 1
ATOM 1490 N N . ILE B 1 46 ? 4.598 6.035 2.977 1 98.81 46 ILE B N 1
ATOM 1491 C CA . ILE B 1 46 ? 4.969 5.352 1.741 1 98.81 46 ILE B CA 1
ATOM 1492 C C . ILE B 1 46 ? 4.348 6.074 0.548 1 98.81 46 ILE B C 1
ATOM 1494 O O . ILE B 1 46 ? 5.031 6.355 -0.439 1 98.81 46 ILE B O 1
ATOM 1498 N N . GLU B 1 47 ? 3.082 6.387 0.662 1 98.69 47 GLU B N 1
ATOM 1499 C CA . GLU B 1 47 ? 2.408 7.145 -0.387 1 98.69 47 GLU B CA 1
ATOM 1500 C C . GLU B 1 47 ? 3.037 8.523 -0.559 1 98.69 47 GLU B C 1
ATOM 1502 O O . GLU B 1 47 ? 3.186 9.008 -1.684 1 98.69 47 GLU B O 1
ATOM 1507 N N . PHE B 1 48 ? 3.375 9.172 0.543 1 98.88 48 PHE B N 1
ATOM 1508 C CA . PHE B 1 48 ? 4.039 10.469 0.513 1 98.88 48 PHE B CA 1
ATOM 1509 C C . PHE B 1 48 ? 5.359 10.383 -0.238 1 98.88 48 PHE B C 1
ATOM 1511 O O . PHE B 1 48 ? 5.625 11.188 -1.132 1 98.88 48 PHE B O 1
ATOM 1518 N N . TRP B 1 49 ? 6.184 9.375 0.102 1 98.88 49 TRP B N 1
ATOM 1519 C CA . TRP B 1 49 ? 7.477 9.188 -0.546 1 98.88 49 TRP B CA 1
ATOM 1520 C C . TRP B 1 49 ? 7.312 9.016 -2.053 1 98.88 49 TRP B C 1
ATOM 1522 O O . TRP B 1 49 ? 8.07 9.586 -2.836 1 98.88 49 TRP B O 1
ATOM 1532 N N . ASN B 1 50 ? 6.32 8.266 -2.424 1 98.81 50 ASN B N 1
ATOM 1533 C CA . ASN B 1 50 ? 6.027 8.016 -3.832 1 98.81 50 ASN B CA 1
ATOM 1534 C C . ASN B 1 50 ? 5.801 9.32 -4.594 1 98.81 50 ASN B C 1
ATOM 1536 O O . ASN B 1 50 ? 6.539 9.633 -5.527 1 98.81 50 ASN B O 1
ATOM 1540 N N . VAL B 1 51 ? 4.867 10.07 -4.133 1 98.62 51 VAL B N 1
ATOM 1541 C CA . VAL B 1 51 ? 4.469 11.281 -4.852 1 98.62 51 VAL B CA 1
ATOM 1542 C C . VAL B 1 51 ? 5.555 12.344 -4.707 1 98.62 51 VAL B C 1
ATOM 1544 O O . VAL B 1 51 ? 5.852 13.07 -5.66 1 98.62 51 VAL B O 1
ATOM 1547 N N . TYR B 1 52 ? 6.129 12.461 -3.535 1 98.69 52 TYR B N 1
ATOM 1548 C CA . TYR B 1 52 ? 7.125 13.469 -3.211 1 98.69 52 TYR B CA 1
ATOM 1549 C C . TYR B 1 52 ? 8.359 13.328 -4.094 1 98.69 52 TYR B C 1
ATOM 1551 O O . TYR B 1 52 ? 8.977 14.32 -4.48 1 98.69 52 TYR B O 1
ATOM 1559 N N . THR B 1 53 ? 8.727 12.07 -4.496 1 98.75 53 THR B N 1
ATOM 1560 C CA . THR B 1 53 ? 9.945 11.828 -5.258 1 98.75 53 THR B CA 1
ATOM 1561 C C . THR B 1 53 ? 9.625 11.586 -6.73 1 98.75 53 THR B C 1
ATOM 1563 O O . THR B 1 53 ? 10.516 11.57 -7.574 1 98.75 53 THR B O 1
ATOM 1566 N N . ARG B 1 54 ? 8.367 11.289 -7.023 1 98.38 54 ARG B N 1
ATOM 1567 C CA . ARG B 1 54 ? 7.934 11.094 -8.406 1 98.38 54 ARG B CA 1
ATOM 1568 C C . ARG B 1 54 ? 8.227 12.336 -9.242 1 98.38 54 ARG B C 1
ATOM 1570 O O . ARG B 1 54 ? 8.016 13.461 -8.789 1 98.38 54 ARG B O 1
ATOM 1577 N N . PRO B 1 55 ? 8.703 12.148 -10.461 1 96.81 55 PRO B N 1
ATOM 1578 C CA . PRO B 1 55 ? 9.039 13.297 -11.305 1 96.81 55 PRO B CA 1
ATOM 1579 C C . PRO B 1 55 ? 7.848 14.227 -11.539 1 96.81 55 PRO B C 1
ATOM 1581 O O . PRO B 1 55 ? 6.707 13.758 -11.633 1 96.81 55 PRO B O 1
ATOM 1584 N N . VAL B 1 56 ? 8.109 15.414 -11.75 1 95.19 56 VAL B N 1
ATOM 1585 C CA . VAL B 1 56 ? 7.094 16.438 -11.938 1 95.19 56 VAL B CA 1
ATOM 1586 C C . VAL B 1 56 ? 6.27 16.125 -13.188 1 95.19 56 VAL B C 1
ATOM 1588 O O . VAL B 1 56 ? 5.047 16.281 -13.188 1 95.19 56 VAL B O 1
ATOM 1591 N N . ASP B 1 57 ? 6.855 15.672 -14.289 1 95.75 57 ASP B N 1
ATOM 1592 C CA . ASP B 1 57 ? 6.172 15.383 -15.539 1 95.75 57 ASP B CA 1
ATOM 1593 C C . ASP B 1 57 ? 5.301 14.133 -15.414 1 95.75 57 ASP B C 1
ATOM 1595 O O . ASP B 1 57 ? 4.535 13.805 -16.328 1 95.75 57 ASP B O 1
ATOM 1599 N N . LYS B 1 58 ? 5.441 13.469 -14.25 1 95.75 58 LYS B N 1
ATOM 1600 C CA . LYS B 1 58 ? 4.586 12.328 -13.93 1 95.75 58 LYS B CA 1
ATOM 1601 C C . LYS B 1 58 ? 3.697 12.625 -12.727 1 95.75 58 LYS B C 1
ATOM 1603 O O . LYS B 1 58 ? 3.447 11.75 -11.898 1 95.75 58 LYS B O 1
ATOM 1608 N N . ASN B 1 59 ? 3.473 13.836 -12.547 1 93.88 59 ASN B N 1
ATOM 1609 C CA . ASN B 1 59 ? 2.533 14.336 -11.547 1 93.88 59 ASN B CA 1
ATOM 1610 C C . ASN B 1 59 ? 3.084 14.18 -10.133 1 93.88 59 ASN B C 1
ATOM 1612 O O . ASN B 1 59 ? 2.332 13.914 -9.195 1 93.88 59 ASN B O 1
ATOM 1616 N N . GLY B 1 60 ? 4.402 14.242 -10.016 1 97.06 60 GLY B N 1
ATOM 1617 C CA . GLY B 1 60 ? 5.035 14.25 -8.711 1 97.06 60 GLY B CA 1
ATOM 1618 C C . GLY B 1 60 ? 5.645 15.594 -8.344 1 97.06 60 GLY B C 1
ATOM 1619 O O . GLY B 1 60 ? 5.305 16.609 -8.945 1 97.06 60 GLY B O 1
ATOM 1620 N N . LEU B 1 61 ? 6.422 15.641 -7.203 1 97.5 61 LEU B N 1
ATOM 1621 C CA . LEU B 1 61 ? 7.051 16.875 -6.746 1 97.5 61 LEU B CA 1
ATOM 1622 C C . LEU B 1 61 ? 8.531 16.906 -7.113 1 97.5 61 LEU B C 1
ATOM 1624 O O . LEU B 1 61 ? 9.188 17.938 -6.973 1 97.5 61 LEU B O 1
ATOM 1628 N N . GLY B 1 62 ? 9.117 15.797 -7.48 1 97.69 62 GLY B N 1
ATOM 1629 C CA . GLY B 1 62 ? 10.422 15.742 -8.117 1 97.69 62 GLY B CA 1
ATOM 1630 C C . GLY B 1 62 ? 11.57 15.844 -7.137 1 97.69 62 GLY B C 1
ATOM 1631 O O . GLY B 1 62 ? 12.711 16.109 -7.527 1 97.69 62 GLY B O 1
ATOM 1632 N N . HIS B 1 63 ? 11.312 15.633 -5.848 1 98.31 63 HIS B N 1
ATOM 1633 C CA . HIS B 1 63 ? 12.367 15.734 -4.848 1 98.31 63 HIS B CA 1
ATOM 1634 C C . HIS B 1 63 ? 13.219 14.469 -4.809 1 98.31 63 HIS B C 1
ATOM 1636 O O . HIS B 1 63 ? 12.805 13.43 -5.332 1 98.31 63 HIS B O 1
ATOM 1642 N N . THR B 1 64 ? 14.359 14.602 -4.277 1 98.31 64 THR B N 1
ATOM 1643 C CA . THR B 1 64 ? 15.289 13.484 -4.176 1 98.31 64 THR B CA 1
ATOM 1644 C C . THR B 1 64 ? 14.938 12.594 -2.984 1 98.31 64 THR B C 1
ATOM 1646 O O . THR B 1 64 ? 14.227 13.023 -2.076 1 98.31 64 THR B O 1
ATOM 1649 N N . PRO B 1 65 ? 15.445 11.391 -2.971 1 98.31 65 PRO B N 1
ATOM 1650 C CA . PRO B 1 65 ? 15.25 10.508 -1.818 1 98.31 65 PRO B CA 1
ATOM 1651 C C . PRO B 1 65 ? 15.789 11.102 -0.521 1 98.31 65 PRO B C 1
ATOM 1653 O O . PRO B 1 65 ? 15.18 10.938 0.539 1 98.31 65 PRO B O 1
ATOM 1656 N N . THR B 1 66 ? 16.859 11.797 -0.557 1 98.38 66 THR B N 1
ATOM 1657 C CA . THR B 1 66 ? 17.438 12.43 0.626 1 98.38 66 THR B CA 1
ATOM 1658 C C . THR B 1 66 ? 16.484 13.492 1.173 1 98.38 66 THR B C 1
ATOM 1660 O O . THR B 1 66 ? 16.281 13.586 2.385 1 98.38 66 THR B O 1
ATOM 1663 N N . GLU B 1 67 ? 15.969 14.258 0.279 1 98.56 67 GLU B N 1
ATOM 1664 C CA . GLU B 1 67 ? 14.992 15.258 0.69 1 98.56 67 GLU B CA 1
ATOM 1665 C C . GLU B 1 67 ? 13.742 14.594 1.264 1 98.56 67 GLU B C 1
ATOM 1667 O O . GLU B 1 67 ? 13.156 15.086 2.232 1 98.56 67 GLU B O 1
ATOM 1672 N N . ALA B 1 68 ? 13.344 13.539 0.619 1 98.69 68 ALA B N 1
ATOM 1673 C CA . ALA B 1 68 ? 12.188 12.789 1.108 1 98.69 68 ALA B CA 1
ATOM 1674 C C . ALA B 1 68 ? 12.43 12.258 2.518 1 98.69 68 ALA B C 1
ATOM 1676 O O . ALA B 1 68 ? 11.555 12.328 3.377 1 98.69 68 ALA B O 1
ATOM 1677 N N . ALA B 1 69 ? 13.586 11.719 2.76 1 98.44 69 ALA B N 1
ATOM 1678 C CA . ALA B 1 69 ? 13.945 11.203 4.078 1 98.44 69 ALA B CA 1
ATOM 1679 C C . ALA B 1 69 ? 13.867 12.297 5.137 1 98.44 69 ALA B C 1
ATOM 1681 O O . ALA B 1 69 ? 13.359 12.07 6.238 1 98.44 69 ALA B O 1
ATOM 1682 N N . ALA B 1 70 ? 14.367 13.453 4.82 1 98.44 70 ALA B N 1
ATOM 1683 C CA . ALA B 1 70 ? 14.328 14.594 5.734 1 98.44 70 ALA B CA 1
ATOM 1684 C C . ALA B 1 70 ? 12.883 15 6.039 1 98.44 70 ALA B C 1
ATOM 1686 O O . ALA B 1 70 ? 12.539 15.258 7.195 1 98.44 70 ALA B O 1
ATOM 1687 N N . GLU B 1 71 ? 12.109 15.031 4.984 1 98.5 71 GLU B N 1
ATOM 1688 C CA . GLU B 1 71 ? 10.711 15.43 5.168 1 98.5 71 GLU B CA 1
ATOM 1689 C C . GLU B 1 71 ? 9.938 14.383 5.961 1 98.5 71 GLU B C 1
ATOM 1691 O O . GLU B 1 71 ? 9.125 14.727 6.82 1 98.5 71 GLU B O 1
ATOM 1696 N N . VAL B 1 72 ? 10.148 13.109 5.664 1 98.56 72 VAL B N 1
ATOM 1697 C CA . VAL B 1 72 ? 9.508 12.023 6.395 1 98.56 72 VAL B CA 1
ATOM 1698 C C . VAL B 1 72 ? 9.891 12.102 7.871 1 98.56 72 VAL B C 1
ATOM 1700 O O . VAL B 1 72 ? 9.031 11.93 8.75 1 98.56 72 VAL B O 1
ATOM 1703 N N . ASN B 1 73 ? 11.125 12.344 8.156 1 98.19 73 ASN B N 1
ATOM 1704 C CA . ASN B 1 73 ? 11.57 12.5 9.531 1 98.19 73 ASN B CA 1
ATOM 1705 C C . ASN B 1 73 ? 10.883 13.68 10.219 1 98.19 73 ASN B C 1
ATOM 1707 O O . ASN B 1 73 ? 10.508 13.594 11.383 1 98.19 73 ASN B O 1
ATOM 1711 N N . ARG B 1 74 ? 10.797 14.75 9.516 1 98.25 74 ARG B N 1
ATOM 1712 C CA . ARG B 1 74 ? 10.078 15.906 10.047 1 98.25 74 ARG B CA 1
ATOM 1713 C C . ARG B 1 74 ? 8.633 15.547 10.383 1 98.25 74 ARG B C 1
ATOM 1715 O O . ARG B 1 74 ? 8.141 15.891 11.453 1 98.25 74 ARG B O 1
ATOM 1722 N N . LEU B 1 75 ? 7.965 14.867 9.5 1 98.31 75 LEU B N 1
ATOM 1723 C CA . LEU B 1 75 ? 6.574 14.469 9.703 1 98.31 75 LEU B CA 1
ATOM 1724 C C . LEU B 1 75 ? 6.441 13.555 10.914 1 98.31 75 LEU B C 1
ATOM 1726 O O . LEU B 1 75 ? 5.504 13.695 11.703 1 98.31 75 LEU B O 1
ATOM 1730 N N . LYS B 1 76 ? 7.375 12.602 11.031 1 98.12 76 LYS B N 1
ATOM 1731 C CA . LYS B 1 76 ? 7.355 11.688 12.164 1 98.12 76 LYS B CA 1
ATOM 1732 C C . LYS B 1 76 ? 7.57 12.43 13.477 1 98.12 76 LYS B C 1
ATOM 1734 O O . LYS B 1 76 ? 7.188 11.945 14.547 1 98.12 76 LYS B O 1
ATOM 1739 N N . GLY B 1 77 ? 8.195 13.57 13.422 1 97.25 77 GLY B N 1
ATOM 1740 C CA . GLY B 1 77 ? 8.359 14.422 14.594 1 97.25 77 GLY B CA 1
ATOM 1741 C C . GLY B 1 77 ? 7.113 15.203 14.945 1 97.25 77 GLY B C 1
ATOM 1742 O O . GLY B 1 77 ? 6.914 15.578 16.094 1 97.25 77 GLY B O 1
ATOM 1743 N N . LEU B 1 78 ? 6.277 15.438 13.992 1 96.38 78 LEU B N 1
ATOM 1744 C CA . LEU B 1 78 ? 5.094 16.266 14.172 1 96.38 78 LEU B CA 1
ATOM 1745 C C . LEU B 1 78 ? 3.881 15.422 14.547 1 96.38 78 LEU B C 1
ATOM 1747 O O . LEU B 1 78 ? 3.021 15.867 15.312 1 96.38 78 LEU B O 1
ATOM 1751 N N . PHE B 1 79 ? 3.797 14.242 13.938 1 97.88 79 PHE B N 1
ATOM 1752 C CA . PHE B 1 79 ? 2.623 13.391 14.102 1 97.88 79 PHE B CA 1
ATOM 1753 C C . PHE B 1 79 ? 2.99 12.086 14.805 1 97.88 79 PHE B C 1
ATOM 1755 O O . PHE B 1 79 ? 4.129 11.625 14.711 1 97.88 79 PHE B O 1
ATOM 1762 N N . LEU B 1 80 ? 2.072 11.523 15.445 1 97.56 80 LEU B N 1
ATOM 1763 C CA . LEU B 1 80 ? 2.262 10.211 16.047 1 97.56 80 LEU B CA 1
ATOM 1764 C C . LEU B 1 80 ? 2.172 9.109 15 1 97.56 80 LEU B C 1
ATOM 1766 O O . LEU B 1 80 ? 1.128 8.93 14.367 1 97.56 80 LEU B O 1
ATOM 1770 N N . LEU B 1 81 ? 3.223 8.383 14.789 1 98.06 81 LEU B N 1
ATOM 1771 C CA . LEU B 1 81 ? 3.23 7.262 13.859 1 98.06 81 LEU B CA 1
ATOM 1772 C C . LEU B 1 81 ? 2.709 5.992 14.523 1 98.06 81 LEU B C 1
ATOM 1774 O O . LEU B 1 81 ? 3.361 5.438 15.406 1 98.06 81 LEU B O 1
ATOM 1778 N N . LEU B 1 82 ? 1.567 5.574 14.148 1 97.88 82 LEU B N 1
ATOM 1779 C CA . LEU B 1 82 ? 1.004 4.328 14.656 1 97.88 82 LEU B CA 1
ATOM 1780 C C . LEU B 1 82 ? 1.482 3.139 13.828 1 97.88 82 LEU B C 1
ATOM 1782 O O . LEU B 1 82 ? 1.598 3.234 12.602 1 97.8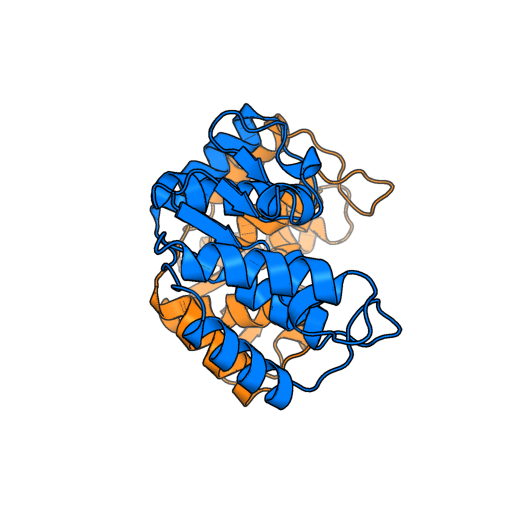8 82 LEU B O 1
ATOM 1786 N N . PRO B 1 83 ? 1.733 2.062 14.445 1 96.12 83 PRO B N 1
ATOM 1787 C CA . PRO B 1 83 ? 2.316 0.913 13.75 1 96.12 83 PRO B CA 1
ATOM 1788 C C . PRO B 1 83 ? 1.297 0.155 12.906 1 96.12 83 PRO B C 1
ATOM 1790 O O . PRO B 1 83 ? 0.093 0.244 13.156 1 96.12 83 PRO B O 1
ATOM 1793 N N . ASP B 1 84 ? 1.852 -0.539 11.922 1 95.25 84 ASP B N 1
ATOM 1794 C CA . ASP B 1 84 ? 1.024 -1.534 11.242 1 95.25 84 ASP B CA 1
ATOM 1795 C C . ASP B 1 84 ? 0.678 -2.689 12.18 1 95.25 84 ASP B C 1
ATOM 1797 O O . ASP B 1 84 ? 1.489 -3.074 13.023 1 95.25 84 ASP B O 1
ATOM 1801 N N . ARG B 1 85 ? -0.506 -3.105 12.125 1 93.5 85 ARG B N 1
ATOM 1802 C CA . ARG B 1 85 ? -0.972 -4.246 12.906 1 93.5 85 ARG B CA 1
ATOM 1803 C C . ARG B 1 85 ? -1.528 -5.34 12.008 1 93.5 85 ARG B C 1
ATOM 1805 O O . ARG B 1 85 ? -2.02 -5.059 10.914 1 93.5 85 ARG B O 1
ATOM 1812 N N . LEU B 1 86 ? -1.461 -6.535 12.562 1 92.62 86 LEU B N 1
ATOM 1813 C CA . LEU B 1 86 ? -1.921 -7.703 11.82 1 92.62 86 LEU B CA 1
ATOM 1814 C C . LEU B 1 86 ? -3.406 -7.586 11.492 1 92.62 86 LEU B C 1
ATOM 1816 O O . LEU B 1 86 ? -3.836 -7.965 10.398 1 92.62 86 LEU B O 1
ATOM 1820 N N . ALA B 1 87 ? -4.16 -7.039 12.359 1 96.94 87 ALA B N 1
ATOM 1821 C CA . ALA B 1 87 ? -5.613 -7.004 12.25 1 96.94 87 ALA B CA 1
ATOM 1822 C C . ALA B 1 87 ? -6.059 -6.027 11.172 1 96.94 87 ALA B C 1
ATOM 1824 O O . ALA B 1 87 ? -7.211 -6.066 10.727 1 96.94 87 ALA B O 1
ATOM 1825 N N . ILE B 1 88 ? -5.156 -5.184 10.703 1 98.25 88 ILE B N 1
ATOM 1826 C CA . ILE B 1 88 ? -5.523 -4.164 9.727 1 98.25 88 ILE B CA 1
ATOM 1827 C C . ILE B 1 88 ? -5.949 -4.828 8.422 1 98.25 88 ILE B C 1
ATOM 1829 O O . ILE B 1 88 ? -6.949 -4.434 7.816 1 98.25 88 ILE B O 1
ATOM 1833 N N . TYR B 1 89 ? -5.289 -5.844 8.008 1 98 89 TYR B N 1
ATOM 1834 C CA . TYR B 1 89 ? -5.617 -6.484 6.742 1 98 89 TYR B CA 1
ATOM 1835 C C . TYR B 1 89 ? -6.992 -7.145 6.805 1 98 89 TYR B C 1
ATOM 1837 O O . TYR B 1 89 ? -7.793 -7.008 5.875 1 98 89 TYR B O 1
ATOM 1845 N N . SER B 1 90 ? -7.246 -7.891 7.902 1 97.88 90 SER B N 1
ATOM 1846 C CA . SER B 1 90 ? -8.547 -8.547 8.023 1 97.88 90 SER B CA 1
ATOM 1847 C C . SER B 1 90 ? -9.68 -7.531 8.031 1 97.88 90 SER B C 1
ATOM 1849 O O . SER B 1 90 ? -10.734 -7.766 7.43 1 97.88 90 SER B O 1
ATOM 1851 N N . GLU B 1 91 ? -9.469 -6.457 8.727 1 98.5 91 GLU B N 1
ATOM 1852 C CA . GLU B 1 91 ? -10.461 -5.391 8.727 1 98.5 91 GLU B CA 1
ATOM 1853 C C . GLU B 1 91 ? -10.625 -4.777 7.336 1 98.5 91 GLU B C 1
ATOM 1855 O O . GLU B 1 91 ? -11.727 -4.426 6.93 1 98.5 91 GLU B O 1
ATOM 1860 N N . TRP B 1 92 ? -9.516 -4.605 6.602 1 98.69 92 TRP B N 1
ATOM 1861 C CA . TRP B 1 92 ? -9.547 -4.109 5.23 1 98.69 92 TRP B CA 1
ATOM 1862 C C . TRP B 1 92 ? -10.398 -5.012 4.344 1 98.69 92 TRP B C 1
ATOM 1864 O O . TRP B 1 92 ? -11.25 -4.527 3.594 1 98.69 92 TRP B O 1
ATOM 1874 N N . GLU B 1 93 ? -10.195 -6.309 4.48 1 98.25 93 GLU B N 1
ATOM 1875 C CA . GLU B 1 93 ? -10.961 -7.266 3.686 1 98.25 93 GLU B CA 1
ATOM 1876 C C . GLU B 1 93 ? -12.461 -7.133 3.957 1 98.25 93 GLU B C 1
ATOM 1878 O O . GLU B 1 93 ? -13.266 -7.172 3.029 1 98.25 93 GLU B O 1
ATOM 1883 N N . ARG B 1 94 ? -12.758 -7.012 5.211 1 97.94 94 ARG B N 1
ATOM 1884 C CA . ARG B 1 94 ? -14.156 -6.828 5.578 1 97.94 94 ARG B CA 1
ATOM 1885 C C . ARG B 1 94 ? -14.734 -5.57 4.93 1 97.94 94 ARG B C 1
ATOM 1887 O O . ARG B 1 94 ? -15.82 -5.605 4.352 1 97.94 94 ARG B O 1
ATOM 1894 N N . LEU B 1 95 ? -14.055 -4.496 4.961 1 98.56 95 LEU B N 1
ATOM 1895 C CA . LEU B 1 95 ? -14.523 -3.201 4.48 1 98.56 95 LEU B CA 1
ATOM 1896 C C . LEU B 1 95 ? -14.727 -3.221 2.971 1 98.56 95 LEU B C 1
ATOM 1898 O O . LEU B 1 95 ? -15.734 -2.725 2.467 1 98.56 95 LEU B O 1
ATOM 1902 N N . VAL B 1 96 ? -13.727 -3.777 2.232 1 98.5 96 VAL B N 1
ATOM 1903 C CA . VAL B 1 96 ? -13.805 -3.709 0.777 1 98.5 96 VAL B CA 1
ATOM 1904 C C . VAL B 1 96 ? -14.961 -4.57 0.282 1 98.5 96 VAL B C 1
ATOM 1906 O O . VAL B 1 96 ? -15.602 -4.246 -0.72 1 98.5 96 VAL B O 1
ATOM 1909 N N . LEU B 1 97 ? -15.219 -5.625 1.009 1 97.44 97 LEU B N 1
ATOM 1910 C CA . LEU B 1 97 ? -16.359 -6.457 0.654 1 97.44 97 LEU B CA 1
ATOM 1911 C C . LEU B 1 97 ? -17.672 -5.781 1.045 1 97.44 97 LEU B C 1
ATOM 1913 O O . LEU B 1 97 ? -18.609 -5.703 0.237 1 97.44 97 LEU B O 1
ATOM 1917 N N . THR B 1 98 ? -17.781 -5.246 2.252 1 97.5 98 THR B N 1
ATOM 1918 C CA . THR B 1 98 ? -18.984 -4.629 2.799 1 97.5 98 THR B CA 1
ATOM 1919 C C . THR B 1 98 ? -19.406 -3.428 1.958 1 97.5 98 THR B C 1
ATOM 1921 O O . THR B 1 98 ? -20.578 -3.25 1.67 1 97.5 98 THR B O 1
ATOM 1924 N N . TYR B 1 99 ? -18.453 -2.658 1.454 1 98.12 99 TYR B N 1
ATOM 1925 C CA . TYR B 1 99 ? -18.766 -1.396 0.795 1 98.12 99 TYR B CA 1
ATOM 1926 C C . TYR B 1 99 ? -18.547 -1.499 -0.71 1 98.12 99 TYR B C 1
ATOM 1928 O O . TYR B 1 99 ? -18.641 -0.5 -1.428 1 98.12 99 TYR B O 1
ATOM 1936 N N . GLY B 1 100 ? -18.219 -2.695 -1.181 1 97.81 100 GLY B N 1
ATOM 1937 C CA . GLY B 1 100 ? -18.062 -2.906 -2.611 1 97.81 100 GLY B CA 1
ATOM 1938 C C . GLY B 1 100 ? -16.984 -2.033 -3.227 1 97.81 100 GLY B C 1
ATOM 1939 O O . GLY B 1 100 ? -17.203 -1.391 -4.254 1 97.81 100 GLY B O 1
ATOM 1940 N N . VAL B 1 101 ? -15.852 -1.97 -2.592 1 98.31 101 VAL B N 1
ATOM 1941 C CA . VAL B 1 101 ? -14.773 -1.083 -3.008 1 98.31 101 VAL B CA 1
ATOM 1942 C C . VAL B 1 101 ? -14.094 -1.646 -4.254 1 98.31 101 VAL B C 1
ATOM 1944 O O . VAL B 1 101 ? -13.867 -2.855 -4.352 1 98.31 101 VAL B O 1
ATOM 1947 N N . ARG B 1 102 ? -13.773 -0.777 -5.18 1 98.19 102 ARG B N 1
ATOM 1948 C CA . ARG B 1 102 ? -13.133 -1.166 -6.43 1 98.19 102 ARG B CA 1
ATOM 1949 C C . ARG B 1 102 ? -11.961 -0.24 -6.758 1 98.19 102 ARG B C 1
ATOM 1951 O O . ARG B 1 102 ? -11.961 0.925 -6.355 1 98.19 102 ARG B O 1
ATOM 1958 N N . GLY B 1 103 ? -11 -0.787 -7.461 1 97.94 103 GLY B N 1
ATOM 1959 C CA . GLY B 1 103 ? -9.922 0.018 -8.016 1 97.94 103 GLY B CA 1
ATOM 1960 C C . GLY B 1 103 ? -9.086 0.706 -6.949 1 97.94 103 GLY B C 1
ATOM 1961 O O . GLY B 1 103 ? -8.82 0.13 -5.895 1 97.94 103 GLY B O 1
ATOM 1962 N N . VAL B 1 104 ? -8.68 1.904 -7.234 1 96.94 104 VAL B N 1
ATOM 1963 C CA . VAL B 1 104 ? -7.684 2.629 -6.457 1 96.94 104 VAL B CA 1
ATOM 1964 C C . VAL B 1 104 ? -8.234 2.951 -5.07 1 96.94 104 VAL B C 1
ATOM 1966 O O . VAL B 1 104 ? -7.477 3.18 -4.129 1 96.94 104 VAL B O 1
ATOM 1969 N N . ASN B 1 105 ? -9.539 2.887 -4.891 1 97.75 105 ASN B N 1
ATOM 1970 C CA . ASN B 1 105 ? -10.164 3.223 -3.617 1 97.75 105 ASN B CA 1
ATOM 1971 C C . ASN B 1 105 ? -9.828 2.195 -2.539 1 97.75 105 ASN B C 1
ATOM 1973 O O . ASN B 1 105 ? -10.125 2.408 -1.362 1 97.75 105 ASN B O 1
ATOM 1977 N N . VAL B 1 106 ? -9.164 1.122 -2.877 1 98.56 106 VAL B N 1
ATOM 1978 C CA . VAL B 1 106 ? -8.766 0.106 -1.907 1 98.56 106 VAL B CA 1
ATOM 1979 C C . VAL B 1 106 ? -7.785 0.704 -0.902 1 98.56 106 VAL B C 1
ATOM 1981 O O . VAL B 1 106 ? -7.711 0.254 0.244 1 98.56 106 VAL B O 1
ATOM 1984 N N . HIS B 1 107 ? -7.047 1.714 -1.312 1 98.19 107 HIS B N 1
ATOM 1985 C CA . HIS B 1 107 ? -6.07 2.346 -0.431 1 98.19 107 HIS B CA 1
ATOM 1986 C C . HIS B 1 107 ? -6.758 3.178 0.646 1 98.19 107 HIS B C 1
ATOM 1988 O O . HIS B 1 107 ? -6.32 3.191 1.799 1 98.19 107 HIS B O 1
ATOM 1994 N N . ASP B 1 108 ? -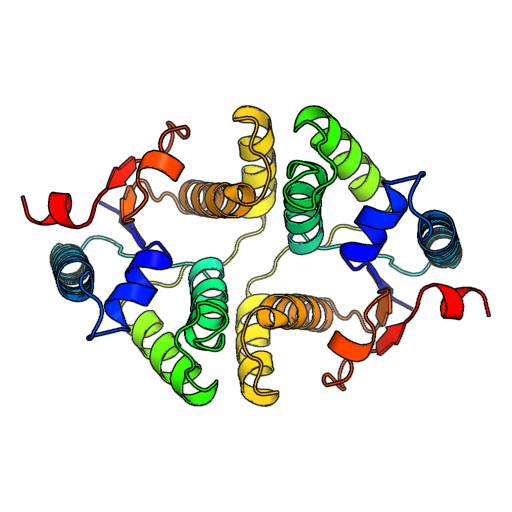7.809 3.844 0.279 1 98.44 108 ASP B N 1
ATOM 1995 C CA . ASP B 1 108 ? -8.609 4.555 1.272 1 98.44 108 ASP B CA 1
ATOM 1996 C C . ASP B 1 108 ? -9.234 3.586 2.271 1 98.44 108 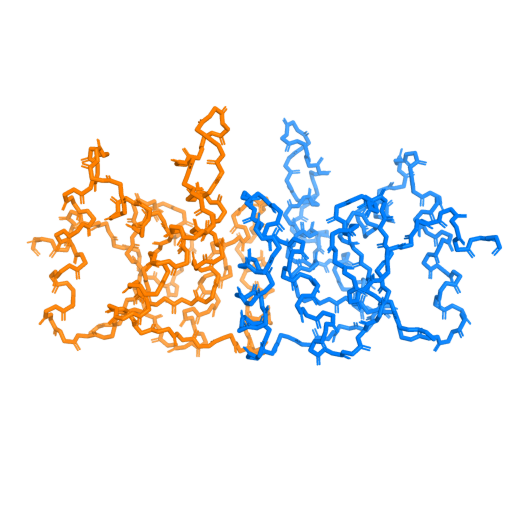ASP B C 1
ATOM 1998 O O . ASP B 1 108 ? -9.297 3.875 3.469 1 98.44 108 ASP B O 1
ATOM 2002 N N . ALA B 1 109 ? -9.688 2.449 1.754 1 98.75 109 ALA B N 1
ATOM 2003 C CA . ALA B 1 109 ? -10.258 1.428 2.627 1 98.75 109 ALA B CA 1
ATOM 2004 C C . ALA B 1 109 ? -9.234 0.949 3.654 1 98.75 109 ALA B C 1
ATOM 2006 O O . ALA B 1 109 ? -9.586 0.652 4.797 1 98.75 109 ALA B O 1
ATOM 2007 N N . ARG B 1 110 ? -7.992 0.855 3.234 1 98.75 110 ARG B N 1
ATOM 2008 C CA . ARG B 1 110 ? -6.961 0.401 4.16 1 98.75 110 ARG B CA 1
ATOM 2009 C C . ARG B 1 110 ? -6.688 1.45 5.23 1 98.75 110 ARG B C 1
ATOM 2011 O O . ARG B 1 110 ? -6.414 1.109 6.383 1 98.75 110 ARG B O 1
ATOM 2018 N N . LEU B 1 111 ? -6.75 2.713 4.852 1 98.75 111 LEU B N 1
ATOM 2019 C CA . LEU B 1 111 ? -6.648 3.773 5.852 1 98.75 111 LEU B CA 1
ATOM 2020 C C . LEU B 1 111 ? -7.766 3.656 6.883 1 98.75 111 LEU B C 1
ATOM 2022 O O . LEU B 1 111 ? -7.52 3.752 8.086 1 98.75 111 LEU B O 1
ATOM 2026 N N . VAL B 1 112 ? -8.945 3.445 6.406 1 98.75 112 VAL B N 1
ATOM 2027 C CA . VAL B 1 112 ? -10.094 3.318 7.293 1 98.75 112 VAL B CA 1
ATOM 2028 C C . VAL B 1 112 ? -9.922 2.096 8.195 1 98.75 112 VAL B C 1
ATOM 2030 O O . VAL B 1 112 ? -10.195 2.156 9.391 1 98.75 112 VAL B O 1
ATOM 2033 N N . ALA B 1 113 ? -9.469 0.991 7.609 1 98.81 113 ALA B N 1
ATOM 2034 C CA . ALA B 1 113 ? -9.203 -0.201 8.414 1 98.81 113 ALA B CA 1
ATOM 2035 C C . ALA B 1 113 ? -8.211 0.101 9.531 1 98.81 113 ALA B C 1
ATOM 2037 O O . ALA B 1 113 ? -8.43 -0.288 10.68 1 98.81 113 ALA B O 1
ATOM 2038 N N . ALA B 1 114 ? -7.164 0.802 9.203 1 98.56 114 ALA B N 1
ATOM 2039 C CA . ALA B 1 114 ? -6.168 1.173 10.203 1 98.56 114 ALA B CA 1
ATOM 2040 C C . ALA B 1 114 ? -6.777 2.064 11.281 1 98.56 114 ALA B C 1
ATOM 2042 O O . ALA B 1 114 ? -6.48 1.907 12.469 1 98.56 114 ALA B O 1
ATOM 2043 N N . MET B 1 115 ? -7.617 3.004 10.844 1 98.5 115 MET B N 1
ATOM 2044 C CA . MET B 1 115 ? -8.289 3.879 11.797 1 98.5 115 MET B CA 1
ATOM 2045 C C . MET B 1 115 ? -9.117 3.068 12.789 1 98.5 115 MET B C 1
ATOM 2047 O O . MET B 1 115 ? -9.023 3.275 14 1 98.5 115 MET B O 1
ATOM 2051 N N . LEU B 1 116 ? -9.883 2.113 12.328 1 98.31 116 LEU B N 1
ATOM 2052 C CA . LEU B 1 116 ? -10.75 1.302 13.172 1 98.31 116 LEU B CA 1
ATOM 2053 C C . LEU B 1 116 ? -9.93 0.474 14.156 1 98.31 116 LEU B C 1
ATOM 2055 O O . LEU B 1 116 ? -10.273 0.386 15.336 1 98.31 116 LEU B O 1
ATOM 2059 N N . ILE B 1 117 ? -8.844 -0.089 13.711 1 98.06 117 ILE B N 1
ATOM 2060 C CA . ILE B 1 117 ? -8.016 -0.952 14.547 1 98.06 117 ILE B CA 1
ATOM 2061 C C . ILE B 1 117 ? -7.332 -0.121 15.633 1 98.06 117 ILE B C 1
ATOM 2063 O O . ILE B 1 117 ? -7.145 -0.591 16.75 1 98.06 117 ILE B O 1
ATOM 2067 N N . HIS B 1 118 ? -7.004 1.135 15.328 1 97.81 118 HIS B N 1
ATOM 2068 C CA . HIS B 1 118 ? -6.297 1.984 16.281 1 97.81 118 HIS B CA 1
ATOM 2069 C C . HIS B 1 118 ? -7.27 2.857 17.062 1 97.81 118 HIS B C 1
ATOM 2071 O O . HIS B 1 118 ? -6.855 3.652 17.906 1 97.81 118 HIS B O 1
ATOM 2077 N N . GLY B 1 119 ? -8.547 2.82 16.703 1 96.69 119 GLY B N 1
ATOM 2078 C CA . GLY B 1 119 ? -9.555 3.568 17.438 1 96.69 119 GLY B CA 1
ATOM 2079 C C . GLY B 1 119 ? -9.617 5.031 17.047 1 96.69 119 GLY B C 1
ATOM 2080 O O . GLY B 1 119 ? -9.992 5.887 17.844 1 96.69 119 GLY B O 1
ATOM 2081 N N . LEU B 1 120 ? -9.188 5.336 15.859 1 97.31 120 LEU B N 1
ATOM 2082 C CA . LEU B 1 120 ? -9.297 6.703 15.352 1 97.31 120 LEU B CA 1
ATOM 2083 C C . LEU B 1 120 ? -10.656 6.941 14.711 1 97.31 120 LEU B C 1
ATOM 2085 O O . LEU B 1 120 ? -11.18 6.066 14.016 1 97.31 120 LEU B O 1
ATOM 2089 N N . THR B 1 121 ? -11.172 8.133 14.836 1 95.75 121 THR B N 1
ATOM 2090 C CA . THR B 1 121 ? -12.539 8.359 14.383 1 95.75 121 THR B CA 1
ATOM 2091 C C . THR B 1 121 ? -12.57 9.383 13.25 1 95.75 121 THR B C 1
ATOM 2093 O O . THR B 1 121 ? -13.531 9.438 12.484 1 95.75 121 THR B O 1
ATOM 2096 N N . HIS B 1 122 ? -11.57 10.219 13.133 1 97.56 122 HIS B N 1
ATOM 2097 C CA . HIS B 1 122 ? -11.594 11.305 12.164 1 97.56 122 HIS B CA 1
ATOM 2098 C C . HIS B 1 122 ? -10.391 11.227 11.227 1 97.56 122 HIS B C 1
ATOM 2100 O O . HIS B 1 122 ? -9.305 10.797 11.633 1 97.56 122 HIS B O 1
ATOM 2106 N N . ILE B 1 123 ? -10.57 11.633 9.992 1 98.62 123 ILE B N 1
ATOM 2107 C CA . ILE B 1 123 ? -9.492 11.766 9.023 1 98.62 123 ILE B CA 1
ATOM 2108 C C . ILE B 1 123 ? -9.523 13.164 8.406 1 98.62 123 ILE B C 1
ATOM 2110 O O . ILE B 1 123 ? -10.578 13.648 7.988 1 98.62 123 ILE B O 1
ATOM 2114 N N . LEU B 1 124 ? -8.398 13.852 8.5 1 98.5 124 LEU B N 1
ATOM 2115 C CA . LEU B 1 124 ? -8.242 15.133 7.809 1 98.5 124 LEU B CA 1
ATOM 2116 C C . LEU B 1 124 ? -7.828 14.914 6.355 1 98.5 124 LEU B C 1
ATOM 2118 O O . LEU B 1 124 ? -6.785 14.312 6.086 1 98.5 124 LEU B O 1
ATOM 2122 N N . THR B 1 125 ? -8.648 15.383 5.445 1 98.81 125 THR B N 1
ATOM 2123 C CA . THR B 1 125 ? -8.398 15.141 4.027 1 98.81 125 THR B CA 1
ATOM 2124 C C . THR B 1 125 ? -9.062 16.219 3.172 1 98.81 125 THR B C 1
ATOM 2126 O O . THR B 1 125 ? -10.07 16.797 3.57 1 98.81 125 THR B O 1
ATOM 2129 N N . PHE B 1 126 ? -8.477 16.484 1.989 1 98.38 126 PHE B N 1
ATOM 2130 C CA . PHE B 1 126 ? -9.125 17.359 1.018 1 98.38 126 PHE B CA 1
ATOM 2131 C C . PHE B 1 126 ? -10.219 16.609 0.26 1 98.38 126 PHE B C 1
ATOM 2133 O O . PHE B 1 126 ? -11.086 17.219 -0.362 1 98.38 126 PHE B O 1
ATOM 2140 N N . ASN B 1 127 ? -10.18 15.25 0.262 1 97.56 127 ASN B N 1
ATOM 2141 C CA . ASN B 1 127 ? -11.086 14.414 -0.521 1 97.56 127 ASN B CA 1
ATOM 2142 C C . ASN B 1 127 ? -12.125 13.734 0.361 1 97.56 127 ASN B C 1
ATOM 2144 O O . ASN B 1 127 ? -12.195 12.508 0.415 1 97.56 127 ASN B O 1
ATOM 2148 N N . ILE B 1 128 ? -12.938 14.492 0.943 1 97.94 128 ILE B N 1
ATOM 2149 C CA . ILE B 1 128 ? -13.883 14 1.936 1 97.94 128 ILE B CA 1
ATOM 2150 C C . ILE B 1 128 ? -14.828 12.992 1.285 1 97.94 128 ILE B C 1
ATOM 2152 O O . ILE B 1 128 ? -15.258 12.031 1.924 1 97.94 128 ILE B O 1
ATOM 2156 N N . ARG B 1 129 ? -15.172 13.125 0.042 1 97.19 129 ARG B N 1
ATOM 2157 C CA . ARG B 1 129 ? -16.141 12.281 -0.656 1 97.19 129 ARG B CA 1
ATOM 2158 C C . ARG B 1 129 ? -15.641 10.836 -0.738 1 97.19 129 ARG B C 1
ATOM 2160 O O . ARG B 1 129 ? -16.438 9.898 -0.744 1 97.19 129 ARG B O 1
ATOM 2167 N N . ASP B 1 130 ? -14.336 10.68 -0.776 1 97.31 130 ASP B N 1
ATOM 2168 C CA . ASP B 1 130 ? -13.742 9.344 -0.896 1 97.31 130 ASP B CA 1
ATOM 2169 C C . ASP B 1 130 ? -14.023 8.508 0.348 1 97.31 130 ASP B C 1
ATOM 2171 O O . ASP B 1 130 ? -13.961 7.277 0.302 1 97.31 130 ASP B O 1
ATOM 2175 N N . PHE B 1 131 ? -14.414 9.156 1.417 1 98.25 131 PHE B N 1
ATOM 2176 C CA . PHE B 1 131 ? -14.586 8.461 2.688 1 98.25 131 PHE B CA 1
ATOM 2177 C C . PHE B 1 131 ? -16.047 8.445 3.1 1 98.25 131 PHE B C 1
ATOM 2179 O O . PHE B 1 131 ? -16.406 7.918 4.16 1 98.25 131 PHE B O 1
ATOM 2186 N N . ALA B 1 132 ? -16.891 8.992 2.27 1 97.12 132 ALA B N 1
ATOM 2187 C CA . ALA B 1 132 ? -18.312 9.188 2.594 1 97.12 132 ALA B CA 1
ATOM 2188 C C . ALA B 1 132 ? -19.016 7.848 2.773 1 97.12 132 ALA B C 1
ATOM 2190 O O . ALA B 1 132 ? -19.969 7.746 3.541 1 97.12 132 ALA B O 1
ATOM 2191 N N . ARG B 1 133 ? -18.594 6.805 2.182 1 96.94 133 ARG B N 1
ATOM 2192 C CA . ARG B 1 133 ? -19.266 5.508 2.221 1 96.94 133 ARG B CA 1
ATOM 2193 C C . ARG B 1 133 ? -19.047 4.824 3.57 1 96.94 133 ARG B C 1
ATOM 2195 O O . ARG B 1 133 ? -19.781 3.893 3.92 1 96.94 133 ARG B O 1
ATOM 2202 N N . TYR B 1 134 ? -18.047 5.266 4.27 1 97.88 134 TYR B N 1
ATOM 2203 C CA . TYR B 1 134 ? -17.703 4.602 5.52 1 97.88 134 TYR B CA 1
ATOM 2204 C C . TYR B 1 134 ? -18.406 5.262 6.699 1 97.88 134 TYR B C 1
ATOM 2206 O O . TYR B 1 134 ? -17.984 6.32 7.168 1 97.88 134 TYR B O 1
ATOM 2214 N N . GLY B 1 135 ? -19.359 4.648 7.277 1 95.75 135 GLY B N 1
ATOM 2215 C CA . GLY B 1 135 ? -20.078 5.18 8.422 1 95.75 135 GLY B CA 1
ATOM 2216 C C . GLY B 1 135 ? -19.266 5.156 9.703 1 95.75 135 GLY B C 1
ATOM 2217 O O . GLY B 1 135 ? -19.609 5.852 10.664 1 95.75 135 GLY B O 1
ATOM 2218 N N . GLU B 1 136 ? -18.188 4.434 9.75 1 96 136 GLU B N 1
ATOM 2219 C CA . GLU B 1 136 ? -17.391 4.191 10.945 1 96 136 GLU B CA 1
ATOM 2220 C C . GLU B 1 136 ? -16.453 5.359 11.234 1 96 136 GLU B C 1
ATOM 2222 O O . GLU B 1 136 ? -15.922 5.477 12.336 1 96 136 GLU B O 1
ATOM 2227 N N . VAL B 1 137 ? -16.219 6.223 10.18 1 97.5 137 VAL B N 1
ATOM 2228 C CA . VAL B 1 137 ? -15.266 7.309 10.359 1 97.5 137 VAL B CA 1
ATOM 2229 C C . VAL B 1 137 ? -15.859 8.617 9.82 1 97.5 137 VAL B C 1
ATOM 2231 O O . VAL B 1 137 ? -16.859 8.602 9.109 1 97.5 137 VAL B O 1
ATOM 2234 N N . MET B 1 138 ? -15.234 9.703 10.203 1 97.5 138 MET B N 1
ATOM 2235 C CA . MET B 1 138 ? -15.648 11.031 9.766 1 97.5 138 MET B CA 1
ATOM 2236 C C . MET B 1 138 ? -14.508 11.75 9.047 1 97.5 138 MET B C 1
ATOM 2238 O O . MET B 1 138 ? -13.406 11.859 9.578 1 97.5 138 MET B O 1
ATOM 2242 N N . ALA B 1 139 ? -14.781 12.172 7.844 1 98.38 139 ALA B N 1
ATOM 2243 C CA . ALA B 1 139 ? -13.805 12.953 7.098 1 98.38 139 ALA B CA 1
ATOM 2244 C C . ALA B 1 139 ? -14.008 14.453 7.344 1 98.38 139 ALA B C 1
ATOM 2246 O O . ALA B 1 139 ? -15.133 14.945 7.336 1 98.38 139 ALA B O 1
ATOM 2247 N N . VAL B 1 140 ? -12.93 15.109 7.598 1 97.88 140 VAL B N 1
ATOM 2248 C CA . VAL B 1 140 ? -12.953 16.547 7.887 1 97.88 140 VAL B CA 1
ATOM 2249 C C . VAL B 1 140 ? -12.102 17.297 6.871 1 97.88 140 VAL B C 1
ATOM 2251 O O . VAL B 1 140 ? -10.945 16.938 6.641 1 97.88 140 VAL B O 1
ATOM 2254 N N . HIS B 1 141 ? -12.695 18.266 6.281 1 98.31 141 HIS B N 1
ATOM 2255 C CA . HIS B 1 141 ? -11.953 19.141 5.375 1 98.31 141 HIS B CA 1
ATOM 2256 C C . HIS B 1 141 ? -11.125 20.156 6.145 1 98.31 141 HIS B C 1
ATOM 2258 O O . HIS B 1 141 ? -11.578 20.703 7.152 1 98.31 141 HIS B O 1
ATOM 2264 N N . PRO B 1 142 ? -9.922 20.422 5.664 1 97.62 142 PRO B N 1
ATOM 2265 C CA . PRO B 1 142 ? -9.07 21.375 6.379 1 97.62 142 PRO B CA 1
ATOM 2266 C C . PRO B 1 142 ? -9.781 22.703 6.668 1 97.62 142 PRO B C 1
ATOM 2268 O O . PRO B 1 142 ? -9.609 23.281 7.746 1 97.62 142 PRO B O 1
ATOM 2271 N N . MET B 1 143 ? -10.539 23.172 5.809 1 96 143 MET B N 1
ATOM 2272 C CA . MET B 1 143 ? -11.227 24.453 5.969 1 96 143 MET B CA 1
ATOM 2273 C C . MET B 1 143 ? -12.25 24.375 7.098 1 96 143 MET B C 1
ATOM 2275 O O . MET B 1 143 ? -12.641 25.391 7.656 1 96 143 MET B O 1
ATOM 2279 N N . ASP B 1 144 ? -12.703 23.203 7.441 1 95.06 144 ASP B N 1
ATOM 2280 C CA . ASP B 1 144 ? -13.734 23.031 8.461 1 95.06 144 ASP B CA 1
ATOM 2281 C C . ASP B 1 144 ? -13.117 22.938 9.852 1 95.06 144 ASP B C 1
ATOM 2283 O O . ASP B 1 144 ? -13.828 22.922 10.852 1 95.06 144 ASP B O 1
ATOM 2287 N N . VAL B 1 145 ? -11.867 22.688 9.953 1 90.5 145 VAL B N 1
ATOM 2288 C CA . VAL B 1 145 ? -11.18 22.672 11.242 1 90.5 145 VAL B CA 1
ATOM 2289 C C . VAL B 1 145 ? -11.125 24.094 11.812 1 90.5 145 VAL B C 1
ATOM 2291 O O . VAL B 1 145 ? -11.203 24.281 13.031 1 90.5 145 VAL B O 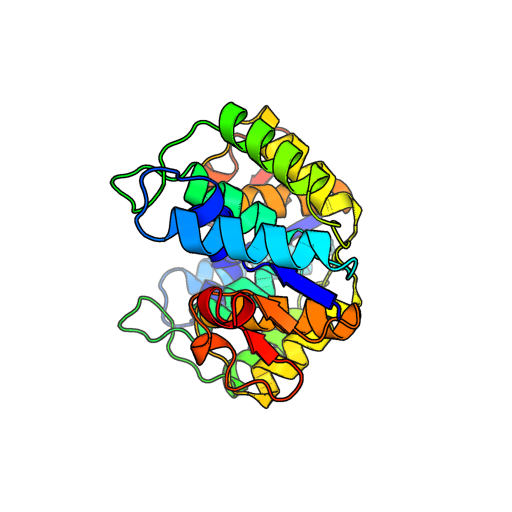1
ATOM 2294 N N . ARG B 1 146 ? -10.984 25.156 10.922 1 75.12 146 ARG B N 1
ATOM 2295 C CA . ARG B 1 146 ? -10.859 26.578 11.266 1 75.12 146 ARG B CA 1
ATOM 2296 C C . ARG B 1 146 ? -12.141 27.094 11.906 1 75.12 146 ARG B C 1
ATOM 2298 O O . ARG B 1 146 ? -12.109 28.031 12.695 1 75.12 146 ARG B O 1
ATOM 2305 N N . SER B 1 147 ? -13.266 26.422 11.633 1 58.78 147 SER B N 1
ATOM 2306 C CA . SER B 1 147 ? -14.508 27.078 12.008 1 58.78 147 SER B CA 1
ATOM 2307 C C . SER B 1 147 ? -14.945 26.703 13.414 1 58.78 147 SER B C 1
ATOM 2309 O O . SER B 1 147 ? -14.703 25.562 13.852 1 58.78 147 SER B O 1
#

Radius of gyration: 19.42 Å; Cα contacts (8 Å, |Δi|>4): 512; chains: 2; bounding box: 41×56×45 Å

Secondary structure (DSSP, 8-state):
--EEEPHHHHHHHT-TTSTTHHHHHHHHHHHHHTTS-EEE-HHHHHHHHHHHHS-GGGTS----HHHHHHHHHHHHHHSEEPPP-THHHHHHHHHHHHTT--GGGHHHHHHHHHHHHHT--EEE-S-GGGGTT-TTSEEE-HHHH--/--EEEPHHHHHHHT-TTSTTHHHHHHHHHHHHHTTS-EEE-HHHHHHHHHHHHS-GGGTS----HHHHHHHHHHHHHHSEEPPP-HHHHHHHHHHHHHTT--GGGHHHHHHHHHHHHHT--EEE-S-GGGGTT-TTSEEE-HHHH--

Sequence (294 aa):
MSFLIDTNILLRSADANHSMYADAVTATNILLAQGGDVCIIPQNLIEFWNVYTRPVDKNGLGHTPTEAAAEVNRLKGLFLLLPDRLAIYSEWERLVLTYGVRGVNVHDARLVAAMLIHGLTHILTFNIRDFARYGEVMAVHPMDVRSMSFLIDTNILLRSADANHSMYADAVTATNILLAQGGDVCIIPQNLIEFWNVYTRPVDKNGLGHTPTEAAAEVNRLKGLFLLLPDRLAIYSEWERLVLTYGVRGVNVHDARLVAAMLIHGLTHILTFNIRDFARYGEVMAVHPMDVRS

Organism: NCBI:txid376219

InterPro domains:
  IPR002716 PIN domain [PF01850] (4-135)
  IPR029060 PIN-like domain superfamily [SSF88723] (1-135)